Protein AF-0000000067419111 (afdb_homodimer)

Structure (mmCIF, N/CA/C/O backbone):
data_AF-0000000067419111-model_v1
#
loop_
_entity.id
_entity.type
_entity.pdbx_description
1 polymer 'Predicted protein'
#
loop_
_atom_site.group_PDB
_atom_site.id
_atom_site.type_symbol
_atom_site.label_atom_id
_atom_site.label_alt_id
_atom_site.label_comp_id
_atom_site.label_asym_id
_atom_site.label_entity_id
_atom_site.label_seq_id
_atom_site.pdbx_PDB_ins_code
_atom_site.Cartn_x
_atom_site.Cartn_y
_atom_site.Cartn_z
_atom_site.occupancy
_atom_site.B_iso_or_equiv
_atom_site.auth_seq_id
_atom_site.auth_comp_id
_atom_site.auth_asym_id
_atom_site.auth_atom_id
_atom_site.pdbx_PDB_model_num
ATOM 1 N N . MET A 1 1 ? 14.836 12.875 20.109 1 22.95 1 MET A N 1
ATOM 2 C CA . MET A 1 1 ? 14.664 11.875 19.062 1 22.95 1 MET A CA 1
ATOM 3 C C . MET A 1 1 ? 14.109 10.578 19.641 1 22.95 1 MET A C 1
ATOM 5 O O . MET A 1 1 ? 14.641 10.047 20.609 1 22.95 1 MET A O 1
ATOM 9 N N . ARG A 1 2 ? 12.875 10.406 19.875 1 25.16 2 ARG A N 1
ATOM 10 C CA . ARG A 1 2 ? 12.398 9.164 20.469 1 25.16 2 ARG A CA 1
ATOM 11 C C . ARG A 1 2 ? 12.32 8.055 19.422 1 25.16 2 ARG A C 1
ATOM 13 O O . ARG A 1 2 ? 11.781 8.266 18.328 1 25.16 2 ARG A O 1
ATOM 20 N N . ILE A 1 3 ? 13.383 7.23 19.438 1 28.55 3 ILE A N 1
ATOM 21 C CA . ILE A 1 3 ? 13.398 6.023 18.609 1 28.55 3 ILE A CA 1
ATOM 22 C C . ILE A 1 3 ? 12.328 5.051 19.109 1 28.55 3 ILE A C 1
ATOM 24 O O . ILE A 1 3 ? 12.375 4.602 20.266 1 28.55 3 ILE A O 1
ATOM 28 N N . TRP A 1 4 ? 11.141 5.305 18.891 1 29.77 4 TRP A N 1
ATOM 29 C CA . TRP A 1 4 ? 10.227 4.246 19.297 1 29.77 4 TRP A CA 1
ATOM 30 C C . TRP A 1 4 ? 10.398 3.006 18.438 1 29.77 4 TRP A C 1
ATOM 32 O O . TRP A 1 4 ? 10.453 3.102 17.203 1 29.77 4 TRP A O 1
ATOM 42 N N . TYR A 1 5 ? 11.102 2.145 18.953 1 32.38 5 TYR A N 1
ATOM 43 C CA . TYR A 1 5 ? 11.125 0.786 18.422 1 32.38 5 TYR A CA 1
ATOM 44 C C . TYR A 1 5 ? 9.75 0.144 18.516 1 32.38 5 TYR A C 1
ATOM 46 O O . TYR A 1 5 ? 9.211 -0.04 19.609 1 32.38 5 TYR A O 1
ATOM 54 N N . ILE A 1 6 ? 8.852 0.59 17.891 1 32.62 6 ILE A N 1
ATOM 55 C CA . ILE A 1 6 ? 7.629 -0.187 18.047 1 32.62 6 ILE A CA 1
ATOM 56 C C . ILE A 1 6 ? 7.77 -1.528 17.328 1 32.62 6 ILE A C 1
ATOM 58 O O . ILE A 1 6 ? 7.93 -1.573 16.109 1 32.62 6 ILE A O 1
ATOM 62 N N . GLU A 1 7 ? 8.539 -2.391 17.766 1 33.78 7 GLU A N 1
ATOM 63 C CA . GLU A 1 7 ? 8.453 -3.781 17.328 1 33.78 7 GLU A CA 1
ATOM 64 C C . GLU A 1 7 ? 7.027 -4.309 17.438 1 33.78 7 GLU A C 1
ATOM 66 O O . GLU A 1 7 ? 6.598 -4.746 18.5 1 33.78 7 GLU A O 1
ATOM 71 N N . LYS A 1 8 ? 6.055 -3.709 17.094 1 34.97 8 LYS A N 1
ATOM 72 C CA . LYS A 1 8 ? 4.719 -4.277 17.266 1 34.97 8 LYS A CA 1
ATOM 73 C C . LYS A 1 8 ? 4.57 -5.566 16.453 1 34.97 8 LYS A C 1
ATOM 75 O O . LYS A 1 8 ? 4.258 -5.527 15.266 1 34.97 8 LYS A O 1
ATOM 80 N N . SER A 1 9 ? 5.566 -6.426 16.406 1 36.53 9 SER A N 1
ATOM 81 C CA . SER A 1 9 ? 5.363 -7.754 15.836 1 36.53 9 SER A CA 1
ATOM 82 C C . SER A 1 9 ? 3.928 -8.227 16.031 1 36.53 9 SER A C 1
ATOM 84 O O . SER A 1 9 ? 3.285 -8.688 15.086 1 36.53 9 SER A O 1
ATOM 86 N N . ARG A 1 10 ? 3.68 -8.758 17.344 1 34.44 10 ARG A N 1
ATOM 87 C CA . ARG A 1 10 ? 2.543 -9.609 17.688 1 34.44 10 ARG A CA 1
ATOM 88 C C . ARG A 1 10 ? 1.246 -8.805 17.703 1 34.44 10 ARG A C 1
ATOM 90 O O . ARG A 1 10 ? 0.555 -8.75 18.719 1 34.44 10 ARG A O 1
ATOM 97 N N . VAL A 1 11 ? 1.262 -7.676 17.266 1 35.19 11 VAL A N 1
ATOM 98 C CA . VAL A 1 11 ? -0.055 -7.07 17.438 1 35.19 11 VAL A CA 1
ATOM 99 C C . VAL A 1 11 ? -1.12 -7.961 16.812 1 35.19 11 VAL A C 1
ATOM 101 O O . VAL A 1 11 ? -0.858 -8.641 15.812 1 35.19 11 VAL A O 1
ATOM 104 N N . HIS A 1 12 ? -2.115 -8.273 17.594 1 38 12 HIS A N 1
ATOM 105 C CA . HIS A 1 12 ? -3.328 -8.93 17.109 1 38 12 HIS A CA 1
ATOM 106 C C . HIS A 1 12 ? -3.668 -8.492 15.695 1 38 12 HIS A C 1
ATOM 108 O O . HIS A 1 12 ? -3.33 -7.375 15.289 1 38 12 HIS A O 1
ATOM 114 N N . LYS A 1 13 ? -3.736 -9.508 14.93 1 41.06 13 LYS A N 1
ATOM 115 C CA . LYS A 1 13 ? -4.309 -9.25 13.609 1 41.06 13 LYS A CA 1
ATOM 116 C C . LYS A 1 13 ? -5.125 -7.957 13.609 1 41.06 13 LYS A C 1
ATOM 118 O O . LYS A 1 13 ? -6.059 -7.812 14.406 1 41.06 13 LYS A O 1
ATOM 123 N N . PRO A 1 14 ? -4.465 -6.859 13.305 1 38.62 14 PRO A N 1
ATOM 124 C CA . PRO A 1 14 ? -5.422 -5.754 13.25 1 38.62 14 PRO A CA 1
ATOM 125 C C . PRO A 1 14 ? -6.777 -6.176 12.688 1 38.62 14 PRO A C 1
ATOM 127 O O . PRO A 1 14 ? -6.848 -7.055 11.828 1 38.62 14 PRO A O 1
ATOM 130 N N . LYS A 1 15 ? -7.719 -6.113 13.453 1 37.38 15 LYS A N 1
ATOM 131 C CA . LYS A 1 15 ? -9.031 -6.281 12.836 1 37.38 15 LYS A CA 1
ATOM 132 C C . LYS A 1 15 ? -9.039 -5.766 11.398 1 37.38 15 LYS A C 1
ATOM 134 O O . LYS A 1 15 ? -8.289 -4.848 11.062 1 37.38 15 LYS A O 1
ATOM 139 N N . GLU A 1 16 ? -9.32 -6.676 10.484 1 37.91 16 GLU A N 1
ATOM 140 C CA . GLU A 1 16 ? -9.516 -6.336 9.078 1 37.91 16 GLU A CA 1
ATOM 141 C C . GLU A 1 16 ? -9.867 -4.859 8.914 1 37.91 16 GLU A C 1
ATOM 143 O O . GLU A 1 16 ? -11.031 -4.48 9 1 37.91 16 GLU A O 1
ATOM 148 N N . VAL A 1 17 ? -9.273 -4.07 9.648 1 33.66 17 VAL A N 1
ATOM 149 C CA . VAL A 1 17 ? -9.633 -2.713 9.242 1 33.66 17 VAL A CA 1
ATOM 150 C C . VAL A 1 17 ? -9.172 -2.465 7.809 1 33.66 17 VAL A C 1
ATOM 152 O O . VAL A 1 17 ? -7.98 -2.582 7.504 1 33.66 17 VAL A O 1
ATOM 155 N N . LYS A 1 18 ? -9.914 -2.791 6.855 1 41.31 18 LYS A N 1
ATOM 156 C CA . LYS A 1 1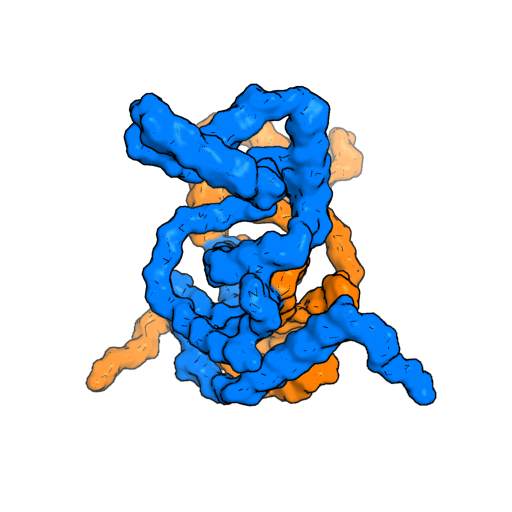8 ? -9.672 -2.295 5.504 1 41.31 18 LYS A CA 1
ATOM 157 C C . LYS A 1 18 ? -9.07 -0.894 5.531 1 41.31 18 LYS A C 1
ATOM 159 O O . LYS A 1 18 ? -9.711 0.056 5.98 1 41.31 18 LYS A O 1
ATOM 164 N N . VAL A 1 19 ? -7.902 -0.747 5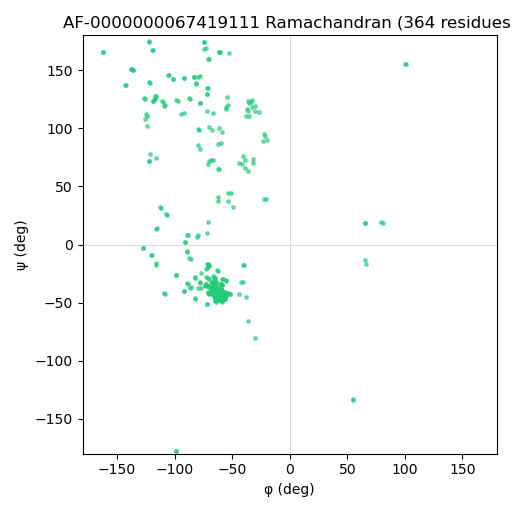.859 1 41.12 19 VAL A N 1
ATOM 165 C CA . VAL A 1 19 ? -7.371 0.582 5.574 1 41.12 19 VAL A CA 1
ATOM 166 C C . VAL A 1 19 ? -7.902 1.077 4.234 1 41.12 19 VAL A C 1
ATOM 168 O O . VAL A 1 19 ? -7.59 0.506 3.186 1 41.12 19 VAL A O 1
ATOM 171 N N . ARG A 1 20 ? -9.125 1.315 4.105 1 42.94 20 ARG A N 1
ATOM 172 C CA . ARG A 1 20 ? -9.625 1.991 2.912 1 42.94 20 ARG A CA 1
ATOM 173 C C . ARG A 1 20 ? -8.578 2.939 2.338 1 42.94 20 ARG A C 1
ATOM 175 O O . ARG A 1 20 ? -7.793 3.525 3.082 1 42.94 20 ARG A O 1
ATOM 182 N N . SER A 1 21 ? -8.148 2.604 1.191 1 55 21 SER A N 1
ATOM 183 C CA . SER A 1 21 ? -7.426 3.645 0.469 1 55 21 SER A CA 1
ATOM 184 C C . SER A 1 21 ? -7.801 5.031 0.982 1 55 21 SER A C 1
ATOM 186 O O . SER A 1 21 ? -8.977 5.328 1.184 1 55 21 SER A O 1
ATOM 188 N N . MET A 1 22 ? -6.992 5.574 1.925 1 68 22 MET A N 1
ATOM 189 C CA . MET A 1 22 ? -7.301 6.918 2.398 1 68 22 MET A CA 1
ATOM 190 C C . MET A 1 22 ? -7.734 7.816 1.244 1 68 22 MET A C 1
ATOM 192 O O . MET A 1 22 ? -6.895 8.367 0.533 1 68 22 MET A O 1
ATOM 196 N N . ASN A 1 23 ? -8.992 7.605 0.79 1 84.5 23 ASN A N 1
ATOM 197 C CA . ASN A 1 23 ? -9.578 8.516 -0.187 1 84.5 23 ASN A CA 1
ATOM 198 C C . ASN A 1 23 ? -10.406 9.602 0.49 1 84.5 23 ASN A C 1
ATOM 200 O O . ASN A 1 23 ? -11.492 9.336 1.004 1 84.5 23 ASN A O 1
ATOM 204 N N . TRP A 1 24 ? -9.82 10.82 0.34 1 93.94 24 TRP A N 1
ATOM 205 C CA . TRP A 1 24 ? -10.484 11.961 0.974 1 93.94 24 TRP A CA 1
ATOM 206 C C . TRP A 1 24 ? -11.773 12.312 0.249 1 93.94 24 TRP A C 1
ATOM 208 O O . TRP A 1 24 ? -11.828 12.297 -0.983 1 93.94 24 TRP A O 1
ATOM 218 N N . ASN A 1 25 ? -12.812 12.539 0.966 1 94.69 25 ASN A N 1
ATOM 219 C CA . ASN A 1 25 ? -14.047 13.156 0.489 1 94.69 25 ASN A CA 1
ATOM 220 C C . ASN A 1 25 ? -14.391 14.406 1.289 1 94.69 25 ASN A C 1
ATOM 222 O O . ASN A 1 25 ? -13.68 14.766 2.229 1 94.69 25 ASN A O 1
ATOM 226 N N . PHE A 1 26 ? -15.438 15.117 0.887 1 95.62 26 PHE A N 1
ATOM 227 C CA . PHE A 1 26 ? -15.727 16.422 1.473 1 95.62 26 PHE A CA 1
ATOM 228 C C . PHE A 1 26 ? -16.047 16.297 2.953 1 95.62 26 PHE A C 1
ATOM 230 O O . PHE A 1 26 ? -15.75 17.188 3.746 1 95.62 26 PHE A O 1
ATOM 237 N N . ARG A 1 27 ? -16.656 15.211 3.363 1 95.12 27 ARG A N 1
ATOM 238 C CA . ARG A 1 27 ? -17.016 14.992 4.762 1 95.12 27 ARG A CA 1
ATOM 239 C C . ARG A 1 27 ? -15.766 14.867 5.629 1 95.12 27 ARG A C 1
ATOM 241 O O . ARG A 1 27 ? -15.688 15.469 6.703 1 95.12 27 ARG A O 1
ATOM 248 N N . MET A 1 28 ? -14.852 14.141 5.152 1 94.88 28 MET A N 1
ATOM 249 C CA . MET A 1 28 ? -13.594 13.953 5.879 1 94.88 28 MET A CA 1
ATOM 250 C C . MET A 1 28 ? -12.828 15.266 5.992 1 94.88 28 MET A C 1
ATOM 252 O O . MET A 1 28 ? -12.242 15.555 7.035 1 94.88 28 MET A O 1
ATOM 256 N N . VAL A 1 29 ? -12.812 15.906 4.914 1 96.88 29 VAL A N 1
ATOM 257 C CA . VAL A 1 29 ? -12.133 17.203 4.918 1 96.88 29 VAL A CA 1
ATOM 258 C C . VAL A 1 29 ? -12.805 18.125 5.934 1 96.88 29 VAL A C 1
ATOM 260 O O . VAL A 1 29 ? -12.125 18.812 6.699 1 96.88 29 VAL A O 1
ATOM 263 N N . ALA A 1 30 ? -14.102 18.156 5.977 1 96.75 30 ALA A N 1
ATOM 264 C CA . ALA A 1 30 ? -14.836 18.969 6.949 1 96.75 30 ALA A CA 1
ATOM 265 C C . ALA A 1 30 ? -14.477 18.578 8.375 1 96.75 30 ALA A C 1
ATOM 267 O O . ALA A 1 30 ? -14.328 19.438 9.25 1 96.75 30 ALA A O 1
ATOM 268 N N . ALA A 1 31 ? -14.344 17.297 8.562 1 95.38 31 ALA A N 1
ATOM 269 C CA . ALA A 1 31 ? -14 16.797 9.891 1 95.38 31 ALA A CA 1
ATOM 270 C C . ALA A 1 31 ? -12.664 17.359 10.359 1 95.38 31 ALA A C 1
ATOM 272 O O . ALA A 1 31 ? -12.469 17.594 11.562 1 95.38 31 ALA A O 1
ATOM 273 N N . VAL A 1 32 ? -11.766 17.547 9.422 1 95.62 32 VAL A N 1
ATOM 274 C CA . VAL A 1 32 ? -10.43 18.031 9.758 1 95.62 32 VAL A CA 1
ATOM 275 C C . VAL A 1 32 ? -10.453 19.547 9.898 1 95.62 32 VAL A C 1
ATOM 277 O O . VAL A 1 32 ? -9.992 20.094 10.898 1 95.62 32 VAL A O 1
ATOM 280 N N . LEU A 1 33 ? -11.055 20.234 8.984 1 96.31 33 LEU A N 1
ATOM 281 C CA . LEU A 1 33 ? -10.945 21.688 8.898 1 96.31 33 LEU A CA 1
ATOM 282 C C . LEU A 1 33 ? -11.922 22.359 9.859 1 96.31 33 LEU A C 1
ATOM 284 O O . LEU A 1 33 ? -11.68 23.484 10.312 1 96.31 33 LEU A O 1
ATOM 288 N N . LYS A 1 34 ? -13.008 21.719 10.148 1 95.88 34 LYS A N 1
ATOM 289 C CA . LYS A 1 34 ? -14.031 22.297 11 1 95.88 34 LYS A CA 1
ATOM 290 C C . LYS A 1 34 ? -14.141 21.562 12.328 1 95.88 34 LYS A C 1
ATOM 292 O O . LYS A 1 34 ? -15.234 21.422 12.883 1 95.88 34 LYS A O 1
ATOM 297 N N . LYS A 1 35 ? -13.094 21.125 12.695 1 94.06 35 LYS A N 1
ATOM 298 C CA . LYS A 1 35 ? -13.047 20.328 13.922 1 94.06 35 LYS A CA 1
ATOM 299 C C . LYS A 1 35 ? -13.641 21.078 15.102 1 94.06 35 LYS A C 1
ATOM 301 O O . LYS A 1 35 ? -14.398 20.516 15.891 1 94.06 35 LYS A O 1
ATOM 306 N N . LYS A 1 36 ? -13.312 22.312 15.258 1 93.62 36 LYS A N 1
ATOM 307 C CA . LYS A 1 36 ? -13.828 23.125 16.359 1 93.62 36 LYS A CA 1
ATOM 308 C C . LYS A 1 36 ? -15.344 23.266 16.281 1 93.62 36 LYS A C 1
ATOM 310 O O . LYS A 1 36 ? -16.031 23.109 17.297 1 93.62 36 LYS A O 1
ATOM 315 N N . GLU A 1 37 ? -15.797 23.578 15.156 1 93.94 37 GLU A N 1
ATOM 316 C CA . GLU A 1 37 ? -17.234 23.703 14.961 1 93.94 37 GLU A CA 1
ATOM 317 C C . GLU A 1 37 ? -17.969 22.391 15.273 1 93.94 37 GLU A C 1
ATOM 319 O O . GLU A 1 37 ? -19.047 22.406 15.852 1 93.94 37 GLU A O 1
ATOM 324 N N . VAL A 1 38 ? -17.375 21.297 14.891 1 93.5 38 VAL A N 1
ATOM 325 C CA . VAL A 1 38 ? -17.969 19.984 15.117 1 93.5 38 VAL A CA 1
ATOM 326 C C . VAL A 1 38 ? -18.047 19.703 16.609 1 93.5 38 VAL A C 1
ATOM 328 O O . VAL A 1 38 ? -19.062 19.203 17.109 1 93.5 38 VAL A O 1
ATOM 331 N N . LYS A 1 39 ? -17.047 20.062 17.25 1 91.75 39 LYS A N 1
ATOM 332 C CA . LYS A 1 39 ? -17.031 19.859 18.703 1 91.75 39 LYS A CA 1
ATOM 333 C C . LYS A 1 39 ? -18.078 20.719 19.391 1 91.75 39 LYS A C 1
ATOM 335 O O . LYS A 1 39 ? -18.734 20.266 20.328 1 91.75 39 LYS A O 1
ATOM 340 N N . GLU A 1 40 ? -18.125 21.875 18.969 1 91.25 40 GLU A N 1
ATOM 341 C CA . GLU A 1 40 ? -19.156 22.75 19.516 1 91.25 40 GLU A CA 1
ATOM 342 C C . GLU A 1 40 ? -20.562 22.188 19.266 1 91.25 40 GLU A C 1
ATOM 344 O O . GLU A 1 40 ? -21.406 22.203 20.172 1 91.25 40 GLU A O 1
ATOM 349 N N . ALA A 1 41 ? -20.766 21.688 18.125 1 90 41 ALA A N 1
ATOM 350 C CA . ALA A 1 41 ? -22.047 21.078 17.797 1 90 41 ALA A CA 1
ATOM 351 C C . ALA A 1 41 ? -22.312 19.844 18.656 1 90 41 ALA A C 1
ATOM 353 O O . ALA A 1 41 ? -23.453 19.609 19.062 1 90 41 ALA A O 1
ATOM 354 N N . GLN A 1 42 ? -21.281 19.094 18.859 1 87.62 42 GLN A N 1
ATOM 355 C CA . GLN A 1 42 ? -21.406 17.953 19.75 1 87.62 42 GLN A CA 1
ATOM 356 C C . GLN A 1 42 ? -21.953 18.375 21.109 1 87.62 42 GLN A C 1
ATOM 358 O O . GLN A 1 42 ? -22.797 17.703 21.688 1 87.62 42 GLN A O 1
ATOM 363 N N . GLY A 1 43 ? -21.469 19.438 21.547 1 85.38 43 GLY A N 1
ATOM 364 C CA . GLY A 1 43 ? -21.906 19.984 22.812 1 85.38 43 GLY A CA 1
ATOM 365 C C . GLY A 1 43 ? -23.359 20.406 22.812 1 85.38 43 GLY A C 1
ATOM 366 O O . GLY A 1 43 ? -24.109 20.125 23.75 1 85.38 43 GLY A O 1
ATOM 367 N N . ILE A 1 44 ? -23.719 21.047 21.844 1 84.44 44 ILE A N 1
ATOM 368 C CA . ILE A 1 44 ? -25.094 21.531 21.703 1 84.44 44 ILE A CA 1
ATOM 369 C C . ILE A 1 44 ? -26.062 20.344 21.688 1 84.44 44 ILE A C 1
ATOM 371 O O . ILE A 1 44 ? -27.078 20.344 22.375 1 84.44 44 ILE A O 1
ATOM 375 N N . LEU A 1 45 ? -25.688 19.328 21 1 84.31 45 LEU A N 1
ATOM 376 C CA . LEU A 1 45 ? -26.562 18.172 20.812 1 84.31 45 LEU A CA 1
ATOM 377 C C . LEU A 1 45 ? -26.656 17.344 22.094 1 84.31 45 LEU A C 1
ATOM 379 O O . LEU A 1 45 ? -27.672 16.719 22.375 1 84.31 45 LEU A O 1
ATOM 383 N N . SER A 1 46 ? -25.578 17.312 22.766 1 80.5 46 SER A N 1
ATOM 384 C CA . SER A 1 46 ? -25.578 16.578 24.016 1 80.5 46 SER A CA 1
ATOM 385 C C . SER A 1 46 ? -26.453 17.266 25.062 1 80.5 46 SER A C 1
ATOM 387 O O . SER A 1 46 ? -27.109 16.594 25.875 1 80.5 46 SER A O 1
ATOM 389 N N . THR A 1 47 ? -26.438 18.469 25.078 1 77.06 47 THR A N 1
ATOM 390 C CA . THR A 1 47 ? -27.203 19.234 26.047 1 77.06 47 THR A CA 1
ATOM 391 C C . THR A 1 47 ? -28.703 19.188 25.719 1 77.06 47 THR A C 1
ATOM 393 O O . THR A 1 47 ? -29.547 19.172 26.625 1 77.06 47 THR A O 1
ATOM 396 N N . ASP A 1 48 ? -29 19.141 24.469 1 64.62 48 ASP A N 1
ATOM 397 C CA . ASP A 1 48 ? -30.391 19.188 24.047 1 64.62 48 ASP A CA 1
ATOM 398 C C . ASP A 1 48 ? -31.062 17.828 24.188 1 64.62 48 ASP A C 1
ATOM 400 O O . ASP A 1 48 ? -32.281 17.703 24.062 1 64.62 48 ASP A O 1
ATOM 404 N N . GLY A 1 49 ? -30.453 16.844 24.781 1 62.88 49 GLY A N 1
ATOM 405 C CA . GLY A 1 49 ? -31.031 15.523 24.938 1 62.88 49 GLY A CA 1
ATOM 406 C C . GLY A 1 49 ? -31.234 14.789 23.625 1 62.88 49 GLY A C 1
ATOM 407 O O . GLY A 1 49 ? -31.859 13.727 23.594 1 62.88 49 GLY A O 1
ATOM 408 N N . ARG A 1 50 ? -31.203 15.43 22.641 1 55.09 50 ARG A N 1
ATOM 409 C CA . ARG A 1 50 ? -31.594 14.812 21.391 1 55.09 50 ARG A CA 1
ATOM 410 C C . ARG A 1 50 ? -30.766 13.562 21.094 1 55.09 50 ARG A C 1
ATOM 412 O O . ARG A 1 50 ? -31.266 12.594 20.531 1 55.09 50 ARG A O 1
ATOM 419 N N . ILE A 1 51 ? -29.531 13.594 21.344 1 57.38 51 ILE A N 1
ATOM 420 C CA . ILE A 1 51 ? -28.719 12.406 21.078 1 57.38 51 ILE A CA 1
ATOM 421 C C . ILE A 1 51 ? -28 11.977 22.359 1 57.38 51 ILE A C 1
ATOM 423 O O . ILE A 1 51 ? -27.344 12.789 23 1 57.38 51 ILE A O 1
ATOM 427 N N . LYS A 1 52 ? -28.516 11.102 22.844 1 54.84 52 LYS A N 1
ATOM 428 C CA . LYS A 1 52 ? -27.922 10.547 24.062 1 54.84 52 LYS A CA 1
ATOM 429 C C . LYS A 1 52 ? -26.406 10.547 23.984 1 54.84 52 LYS A C 1
ATOM 431 O O . LYS A 1 52 ? -25.719 10.727 25 1 54.84 52 LYS A O 1
ATOM 436 N N . PHE A 1 53 ? -25.875 10.125 22.875 1 56.38 53 PHE A N 1
ATOM 437 C CA . PHE A 1 53 ? -24.438 9.93 22.703 1 56.38 53 PHE A CA 1
ATOM 438 C C . PHE A 1 53 ? -23.891 10.875 21.641 1 56.38 53 PHE A C 1
ATOM 440 O O . PHE A 1 53 ? -24.234 10.766 20.469 1 56.38 53 PHE A O 1
ATOM 447 N N . GLY A 1 54 ? -23.75 12.18 21.969 1 61 54 GLY A N 1
ATOM 448 C CA . GLY A 1 54 ? -23.125 13.211 21.172 1 61 54 GLY A CA 1
ATOM 449 C C . GLY A 1 54 ? -21.844 12.75 20.484 1 61 54 GLY A C 1
ATOM 450 O O . GLY A 1 54 ? -20.75 13.133 20.891 1 61 54 GLY A O 1
ATOM 451 N N . THR A 1 55 ? -21.984 11.914 19.547 1 80.88 55 THR A N 1
ATOM 452 C CA . THR A 1 55 ? -20.828 11.344 18.875 1 80.88 55 THR A CA 1
ATOM 453 C C . THR A 1 55 ? -20.25 12.344 17.875 1 80.88 55 THR A C 1
ATOM 455 O O . THR A 1 55 ? -20.906 13.312 17.5 1 80.88 55 THR A O 1
ATOM 458 N N . PHE A 1 56 ? -19.016 12.352 17.719 1 86.38 56 PHE A N 1
ATOM 459 C CA . PHE A 1 56 ? -18.344 13.172 16.719 1 86.38 56 PHE A CA 1
ATOM 460 C C . PHE A 1 56 ? -19.094 13.141 15.391 1 86.38 56 PHE A C 1
ATOM 462 O O . PHE A 1 56 ? -19.219 14.172 14.727 1 86.38 56 PHE A O 1
ATOM 469 N N . GLN A 1 57 ? -19.688 12.07 15.125 1 88.81 57 GLN A N 1
ATOM 470 C CA . GLN A 1 57 ? -20.406 11.914 13.859 1 88.81 57 GLN A CA 1
ATOM 471 C C . GLN A 1 57 ? -21.672 12.758 13.844 1 88.81 57 GLN A C 1
ATOM 473 O O . GLN A 1 57 ? -22 13.367 12.82 1 88.81 57 GLN A O 1
ATOM 478 N N . ALA A 1 58 ? -22.281 12.719 14.93 1 87.69 58 ALA A N 1
ATOM 479 C CA . ALA A 1 58 ? -23.5 13.539 15.016 1 87.69 58 ALA A CA 1
ATOM 480 C C . ALA A 1 58 ? -23.172 15.023 14.883 1 87.69 58 ALA A C 1
ATOM 482 O O . ALA A 1 58 ? -23.891 15.758 14.203 1 87.69 58 ALA A O 1
ATOM 483 N N . GLY A 1 59 ? -22.156 15.406 15.586 1 91.44 59 GLY A N 1
ATOM 484 C CA . GLY A 1 59 ? -21.719 16.781 15.445 1 91.44 59 GLY A CA 1
ATOM 485 C C . GLY A 1 59 ? -21.328 17.156 14.023 1 91.44 59 GLY A C 1
ATOM 486 O O . GLY A 1 59 ? -21.703 18.219 13.539 1 91.44 59 GLY A O 1
ATOM 487 N N . LEU A 1 60 ? -20.688 16.25 13.383 1 93.69 60 LEU A N 1
ATOM 488 C CA . LEU A 1 60 ? -20.281 16.484 12 1 93.69 60 LEU A CA 1
ATOM 489 C C . LEU A 1 60 ? -21.5 16.625 11.094 1 93.69 60 LEU A C 1
ATOM 491 O O . LEU A 1 60 ? -21.547 17.516 10.258 1 93.69 60 LEU A O 1
ATOM 495 N N . ASN A 1 61 ? -22.406 15.758 11.219 1 92.06 61 ASN A N 1
ATOM 496 C CA . ASN A 1 61 ? -23.625 15.836 10.422 1 92.06 61 ASN A CA 1
ATOM 497 C C . ASN A 1 61 ? -24.359 17.156 10.633 1 92.06 61 ASN A C 1
ATOM 499 O O . ASN A 1 61 ? -24.875 17.75 9.68 1 92.06 61 ASN A O 1
ATOM 503 N N . TYR A 1 62 ? -24.375 17.531 11.852 1 91.06 62 TYR A N 1
ATOM 504 C CA . TYR A 1 62 ? -25 18.797 12.195 1 91.06 62 TYR A CA 1
ATOM 505 C C . TYR A 1 62 ? -24.359 19.953 11.445 1 91.06 62 TYR A C 1
ATOM 507 O O . TYR A 1 62 ? -25.047 20.812 10.898 1 91.06 62 TYR A O 1
ATOM 515 N N . VAL A 1 63 ? -23.109 19.969 11.406 1 94.19 63 VAL A N 1
ATOM 516 C CA . VAL A 1 63 ? -22.359 21.031 10.75 1 94.19 63 VAL A CA 1
ATOM 517 C C . VAL A 1 63 ? -22.562 20.953 9.234 1 94.19 63 VAL A C 1
ATOM 519 O O . VAL A 1 63 ? -22.781 21.969 8.578 1 94.19 63 VAL A O 1
ATOM 522 N N . LEU A 1 64 ? -22.547 19.781 8.68 1 95.31 64 LEU A N 1
ATOM 523 C CA . LEU A 1 64 ? -22.672 19.594 7.238 1 95.31 64 LEU A CA 1
ATOM 524 C C . LEU A 1 64 ? -24.062 20 6.75 1 95.31 64 LEU A C 1
ATOM 526 O O . LEU A 1 64 ? -24.203 20.531 5.648 1 95.31 64 LEU A O 1
ATOM 530 N N . GLU A 1 65 ? -24.984 19.734 7.488 1 93.44 65 GLU A N 1
ATOM 531 C CA . GLU A 1 65 ? -26.359 20.062 7.129 1 93.44 65 GLU A CA 1
ATOM 532 C C . GLU A 1 65 ? -26.578 21.562 7.031 1 93.44 65 GLU A C 1
ATOM 534 O O . GLU A 1 65 ? -27.406 22.031 6.254 1 93.44 65 GLU A O 1
ATOM 539 N N . LYS A 1 66 ? -25.844 22.281 7.758 1 93.25 66 LYS A N 1
ATOM 540 C CA . LYS A 1 66 ? -26.016 23.734 7.797 1 93.25 66 LYS A CA 1
ATOM 541 C C . LYS A 1 66 ? -25.156 24.406 6.73 1 93.25 66 LYS A C 1
ATOM 543 O O . LYS A 1 66 ? -25.281 25.609 6.496 1 93.25 66 LYS A O 1
ATOM 548 N N . MET A 1 67 ? -24.375 23.672 6.066 1 94.25 67 MET A N 1
ATOM 549 C CA . MET A 1 67 ? -23.453 24.219 5.074 1 94.25 67 MET A CA 1
ATOM 550 C C . MET A 1 67 ? -24.172 24.469 3.754 1 94.25 67 MET A C 1
ATOM 552 O O . MET A 1 67 ? -25 23.656 3.326 1 94.25 67 MET A O 1
ATOM 556 N N . GLY A 1 68 ? -23.828 25.641 3.17 1 94.19 68 GLY A N 1
ATOM 557 C CA . GLY A 1 68 ? -24.328 25.906 1.834 1 94.19 68 GLY A CA 1
ATOM 558 C C . GLY A 1 68 ? -23.656 25.078 0.758 1 94.19 68 GLY A C 1
ATOM 559 O O . GLY A 1 68 ? -22.625 24.453 1.009 1 94.19 68 GLY A O 1
ATOM 560 N N . GLU A 1 69 ? -24.203 25.094 -0.462 1 94.31 69 GLU A N 1
ATOM 561 C CA . GLU A 1 69 ? -23.672 24.281 -1.567 1 94.31 69 GLU A CA 1
ATOM 562 C C . GLU A 1 69 ? -22.297 24.781 -1.995 1 94.31 69 GLU A C 1
ATOM 564 O O . GLU A 1 69 ? -21.438 23.969 -2.357 1 94.31 69 GLU A O 1
ATOM 569 N N . ASP A 1 70 ? -22.109 26 -1.901 1 95.75 70 ASP A N 1
ATOM 570 C CA . ASP A 1 70 ? -20.812 26.562 -2.287 1 95.75 70 ASP A CA 1
ATOM 571 C C . ASP A 1 70 ? -19.703 26.094 -1.353 1 95.75 70 ASP A C 1
ATOM 573 O O . ASP A 1 70 ? -18.609 25.781 -1.8 1 95.75 70 ASP A O 1
ATOM 577 N N . GLU A 1 71 ? -20.016 26.047 -0.091 1 95.81 71 GLU A N 1
ATOM 578 C CA . GLU A 1 71 ? -19.031 25.578 0.895 1 95.81 71 GLU A CA 1
ATOM 579 C C . GLU A 1 71 ? -18.719 24.109 0.703 1 95.81 71 GLU A C 1
ATOM 581 O O . GLU A 1 71 ? -17.562 23.688 0.826 1 95.81 71 GLU A O 1
ATOM 586 N N . LYS A 1 72 ? -19.703 23.391 0.42 1 96.25 72 LYS A N 1
ATOM 587 C CA . LYS A 1 72 ? -19.5 21.953 0.168 1 96.25 72 LYS A CA 1
ATOM 588 C C . LYS A 1 72 ? -18.625 21.734 -1.063 1 96.25 72 LYS A C 1
ATOM 590 O O . LYS A 1 72 ? -17.781 20.844 -1.075 1 96.25 72 LYS A O 1
ATOM 595 N N . GLU A 1 73 ? -18.875 22.5 -2.094 1 97 73 GLU A N 1
ATOM 596 C CA . GLU A 1 73 ? -18.078 22.375 -3.311 1 97 73 GLU A CA 1
ATOM 597 C C . GLU A 1 73 ? -16.609 22.719 -3.041 1 97 73 GLU A C 1
ATOM 599 O O . GLU A 1 73 ? -15.711 22.094 -3.607 1 97 73 GLU A O 1
ATOM 604 N N . GLU A 1 74 ? -16.453 23.703 -2.213 1 97.5 74 GLU A N 1
ATOM 605 C CA . GLU A 1 74 ? -15.086 24.031 -1.829 1 97.5 74 GLU A CA 1
ATOM 606 C C . GLU A 1 74 ? -14.406 22.859 -1.116 1 97.5 74 GLU A C 1
ATOM 608 O O . GLU A 1 74 ? -13.234 22.578 -1.362 1 97.5 74 GLU A O 1
ATOM 613 N N . LEU A 1 75 ? -15.156 22.266 -0.245 1 97.62 75 LEU A N 1
ATOM 614 C CA . LEU A 1 75 ? -14.617 21.125 0.483 1 97.62 75 LEU A CA 1
ATOM 615 C C . LEU A 1 75 ? -14.305 19.969 -0.468 1 97.62 75 LEU A C 1
ATOM 617 O O . LEU A 1 75 ? -13.32 19.25 -0.271 1 97.62 75 LEU A O 1
ATOM 621 N N . LYS A 1 76 ? -15.078 19.766 -1.47 1 97.06 76 LYS A N 1
ATOM 622 C CA . LYS A 1 76 ? -14.812 18.75 -2.482 1 97.06 76 LYS A CA 1
ATOM 623 C C . LYS A 1 76 ? -13.516 19.031 -3.225 1 97.06 76 LYS A C 1
ATOM 625 O O . LYS A 1 76 ? -12.734 18.125 -3.502 1 97.06 76 LYS A O 1
ATOM 630 N N . ASP A 1 77 ? -13.328 20.234 -3.521 1 97.56 77 ASP A N 1
ATOM 631 C CA . ASP A 1 77 ? -12.102 20.625 -4.207 1 97.56 77 ASP A CA 1
ATOM 632 C C . ASP A 1 77 ? -10.875 20.359 -3.34 1 97.56 77 ASP A C 1
ATOM 634 O O . ASP A 1 77 ? -9.852 19.891 -3.836 1 97.56 77 ASP A O 1
ATOM 638 N N . ILE A 1 78 ? -11.039 20.656 -2.088 1 97.62 78 ILE A N 1
ATOM 639 C CA . ILE A 1 78 ? -9.945 20.406 -1.158 1 97.62 78 ILE A CA 1
ATOM 640 C C . ILE A 1 78 ? -9.68 18.906 -1.068 1 97.62 78 ILE A C 1
ATOM 642 O O . ILE A 1 78 ? -8.523 18.469 -1.026 1 97.62 78 ILE A O 1
ATOM 646 N N . ALA A 1 79 ? -10.727 18.156 -1.079 1 96.56 79 ALA A N 1
ATOM 647 C CA . ALA A 1 79 ? -10.578 16.719 -1.031 1 96.56 79 ALA A CA 1
ATOM 648 C C . ALA A 1 79 ? -9.789 16.203 -2.236 1 96.56 79 ALA A C 1
ATOM 650 O O . ALA A 1 79 ? -8.906 15.359 -2.096 1 96.56 79 ALA A O 1
ATOM 651 N N . ILE A 1 80 ? -10.094 16.703 -3.373 1 95.06 80 ILE A N 1
ATOM 652 C CA . ILE A 1 80 ? -9.398 16.328 -4.598 1 95.06 80 ILE A CA 1
ATOM 653 C C . ILE A 1 80 ? -7.914 16.672 -4.469 1 95.06 80 ILE A C 1
ATOM 655 O O . ILE A 1 80 ? -7.047 15.859 -4.793 1 95.06 80 ILE A O 1
ATOM 659 N N . LYS A 1 81 ? -7.711 17.828 -3.988 1 95.88 81 LYS A N 1
ATOM 660 C CA . LYS A 1 81 ? -6.336 18.281 -3.805 1 95.88 81 LYS A CA 1
ATOM 661 C C . LYS A 1 81 ? -5.594 17.391 -2.807 1 95.88 81 LYS A C 1
ATOM 663 O O . LYS A 1 81 ? -4.449 17 -3.045 1 95.88 81 LYS A O 1
ATOM 668 N N . TRP A 1 82 ? -6.242 17.078 -1.693 1 95.88 82 TRP A N 1
ATOM 669 C CA . TRP A 1 82 ? -5.609 16.25 -0.668 1 95.88 82 TRP A CA 1
ATOM 670 C C . TRP A 1 82 ? -5.352 14.844 -1.185 1 95.88 82 TRP A C 1
ATOM 672 O O . TRP A 1 82 ? -4.391 14.188 -0.772 1 95.88 82 TRP A O 1
ATOM 682 N N . ASN A 1 83 ? -6.199 14.375 -2.086 1 92.44 83 ASN A N 1
ATOM 683 C CA . ASN A 1 83 ? -5.988 13.062 -2.68 1 92.44 83 ASN A CA 1
ATOM 684 C C . ASN A 1 83 ? -4.789 13.055 -3.623 1 92.44 83 ASN A C 1
ATOM 686 O O . ASN A 1 83 ? -4.09 12.047 -3.742 1 92.44 83 ASN A O 1
ATOM 690 N N . SER A 1 84 ? -4.531 14.133 -4.203 1 89.31 84 SER A N 1
ATOM 691 C CA . SER A 1 84 ? -3.465 14.219 -5.195 1 89.31 84 SER A CA 1
ATOM 692 C C . SER A 1 84 ? -2.141 14.625 -4.555 1 89.31 84 SER A C 1
ATOM 694 O O . SER A 1 84 ? -1.096 14.047 -4.859 1 89.31 84 SER A O 1
ATOM 696 N N . GLU A 1 85 ? -2.205 15.578 -3.588 1 91.81 85 GLU A N 1
ATOM 697 C CA . GLU A 1 85 ? -0.979 16.188 -3.084 1 91.81 85 GLU A CA 1
ATOM 698 C C . GLU A 1 85 ? -0.771 15.875 -1.605 1 91.81 85 GLU A C 1
ATOM 700 O O . GLU A 1 85 ? 0.333 16.031 -1.081 1 91.81 85 GLU A O 1
ATOM 705 N N . GLY A 1 86 ? -1.775 15.453 -1.015 1 94.56 86 GLY A N 1
ATOM 706 C CA . GLY A 1 86 ? -1.71 15.195 0.414 1 94.56 86 GLY A CA 1
ATOM 707 C C . GLY A 1 86 ? -2.303 16.312 1.252 1 94.56 86 GLY A C 1
ATOM 708 O O . GLY A 1 86 ? -2.367 17.469 0.81 1 94.56 86 GLY A O 1
ATOM 709 N N . PRO A 1 87 ? -2.754 16 2.459 1 96.69 87 PRO A N 1
ATOM 710 C CA . PRO A 1 87 ? -3.25 17.016 3.398 1 96.69 87 PRO A CA 1
ATOM 711 C C . PRO A 1 87 ? -2.127 17.828 4.027 1 96.69 87 PRO A C 1
ATOM 713 O O . PRO A 1 87 ? -0.951 17.594 3.748 1 96.69 87 PRO A O 1
ATOM 716 N N . PRO A 1 88 ? -2.525 18.828 4.789 1 95.31 88 PRO A N 1
ATOM 717 C CA . PRO A 1 88 ? -1.507 19.641 5.453 1 95.31 88 PRO A CA 1
ATOM 718 C C . PRO A 1 88 ? -0.636 18.828 6.414 1 95.31 88 PRO A C 1
ATOM 720 O O . PRO A 1 88 ? -1.03 17.75 6.848 1 95.31 88 PRO A O 1
ATOM 723 N N . ALA A 1 89 ? 0.446 19.422 6.801 1 93.25 89 ALA A N 1
ATOM 724 C CA . ALA A 1 89 ? 1.481 18.734 7.574 1 93.25 89 ALA A CA 1
ATOM 725 C C . ALA A 1 89 ? 0.925 18.219 8.891 1 93.25 89 ALA A C 1
ATOM 727 O O . ALA A 1 89 ? 1.217 17.078 9.289 1 93.25 89 ALA A O 1
ATOM 728 N N . GLU A 1 90 ? 0.156 19.031 9.516 1 93.88 90 GLU A N 1
ATOM 729 C CA . GLU A 1 90 ? -0.406 18.625 10.805 1 93.88 90 GLU A CA 1
ATOM 730 C C . GLU A 1 90 ? -1.27 17.375 10.664 1 93.88 90 GLU A C 1
ATOM 732 O O . GLU A 1 90 ? -1.206 16.469 11.5 1 93.88 90 GLU A O 1
ATOM 737 N N . GLU A 1 91 ? -2.031 17.359 9.625 1 95.19 91 GLU A N 1
ATOM 738 C CA . GLU A 1 91 ? -2.891 16.203 9.391 1 95.19 91 GLU A CA 1
ATOM 739 C C . GLU A 1 91 ? -2.074 14.984 8.977 1 95.19 91 GLU A C 1
ATOM 741 O O . GLU A 1 91 ? -2.404 13.852 9.344 1 95.19 91 GLU A O 1
ATOM 746 N N . LYS A 1 92 ? -1.012 15.164 8.219 1 94.94 92 LYS A N 1
ATOM 747 C CA . LYS A 1 92 ? -0.114 14.062 7.891 1 94.94 92 LYS A CA 1
ATOM 748 C C . LYS A 1 92 ? 0.451 13.414 9.156 1 94.94 92 LYS A C 1
ATOM 750 O O . LYS A 1 92 ? 0.491 12.188 9.266 1 94.94 92 LYS A O 1
ATOM 755 N N . GLN A 1 93 ? 0.819 14.273 10.031 1 94.69 93 GLN A N 1
ATOM 756 C CA . GLN A 1 93 ? 1.379 13.781 11.289 1 94.69 93 GLN A CA 1
ATOM 757 C C . GLN A 1 93 ? 0.35 12.977 12.078 1 94.69 93 GLN A C 1
ATOM 759 O O . GLN A 1 93 ? 0.658 11.898 12.586 1 94.69 93 GLN A O 1
ATOM 764 N N . ARG A 1 94 ? -0.812 13.523 12.125 1 93.94 94 ARG A N 1
ATOM 765 C CA . ARG A 1 94 ? -1.885 12.828 12.836 1 93.94 94 ARG A CA 1
ATOM 766 C C . ARG A 1 94 ? -2.172 11.477 12.203 1 93.94 94 ARG A C 1
ATOM 768 O O . ARG A 1 94 ? -2.312 10.469 12.906 1 93.94 94 ARG A O 1
ATOM 775 N N . LEU A 1 95 ? -2.27 11.492 10.914 1 93.62 95 LEU A N 1
ATOM 776 C CA . LEU A 1 95 ? -2.535 10.258 10.188 1 93.62 95 LEU A CA 1
ATOM 777 C C . LEU A 1 95 ? -1.413 9.25 10.414 1 93.62 95 LEU A C 1
ATOM 779 O O . LEU A 1 95 ? -1.671 8.055 10.586 1 93.62 95 LEU A O 1
ATOM 783 N N . SER A 1 96 ? -0.211 9.688 10.336 1 93.5 96 SER A N 1
ATOM 784 C CA . SER A 1 96 ? 0.927 8.797 10.539 1 93.5 96 SER A CA 1
ATOM 785 C C . SER A 1 96 ? 0.889 8.156 11.922 1 93.5 96 SER A C 1
ATOM 787 O O . SER A 1 96 ? 1.077 6.945 12.055 1 93.5 96 SER A O 1
ATOM 789 N N . GLU A 1 97 ? 0.665 8.93 12.867 1 91.5 97 GLU A N 1
ATOM 790 C CA . GLU A 1 97 ? 0.616 8.43 14.242 1 91.5 97 GLU A CA 1
ATOM 791 C C . GLU A 1 97 ? -0.476 7.383 14.414 1 91.5 97 GLU A C 1
ATOM 793 O O . GLU A 1 97 ? -0.275 6.375 15.094 1 91.5 97 GLU A O 1
ATOM 798 N N . LYS A 1 98 ? -1.479 7.609 13.789 1 89.12 98 LYS A N 1
ATOM 799 C CA . LYS A 1 98 ? -2.65 6.773 14.023 1 89.12 98 LYS A CA 1
ATOM 800 C C . LYS A 1 98 ? -2.648 5.555 13.102 1 89.12 98 LYS A C 1
ATOM 802 O O . LYS A 1 98 ? -3.092 4.473 13.492 1 89.12 98 LYS A O 1
ATOM 807 N N . TRP A 1 99 ? -2.102 5.762 11.867 1 91 99 TRP A N 1
ATOM 808 C CA . TRP A 1 99 ? -2.465 4.766 10.867 1 91 99 TRP A CA 1
ATOM 809 C C . TRP A 1 99 ? -1.224 4.184 10.195 1 91 99 TRP A C 1
ATOM 811 O O . TRP A 1 99 ? -1.323 3.277 9.367 1 91 99 TRP A O 1
ATOM 821 N N . ALA A 1 100 ? -0.033 4.609 10.477 1 91.75 100 ALA A N 1
ATOM 822 C CA . ALA A 1 100 ? 1.17 4.148 9.781 1 91.75 100 ALA A CA 1
ATOM 823 C C . ALA A 1 100 ? 1.307 2.633 9.875 1 91.75 100 ALA A C 1
ATOM 825 O O . ALA A 1 100 ? 1.567 1.967 8.867 1 91.75 100 ALA A O 1
ATOM 826 N N . MET A 1 101 ? 1.059 2.109 11.039 1 90.44 101 MET A N 1
ATOM 827 C CA . MET A 1 101 ? 1.211 0.669 11.234 1 90.44 101 MET A CA 1
ATOM 828 C C . MET A 1 101 ? 0.211 -0.101 10.375 1 90.44 101 MET A C 1
ATOM 830 O O . MET A 1 101 ? 0.584 -1.039 9.672 1 90.44 101 MET A O 1
ATOM 834 N N . LYS A 1 102 ? -0.971 0.297 10.461 1 89.62 102 LYS A N 1
ATOM 835 C CA . LYS A 1 102 ? -2.008 -0.372 9.68 1 89.62 102 LYS A CA 1
ATOM 836 C C . LYS A 1 102 ? -1.745 -0.233 8.18 1 89.62 102 LYS A C 1
ATOM 838 O O . LYS A 1 102 ? -1.995 -1.163 7.414 1 89.62 102 LYS A O 1
ATOM 843 N N . PHE A 1 103 ? -1.361 0.908 7.809 1 92.19 103 PHE A N 1
ATOM 844 C CA . PHE A 1 103 ? -1.007 1.164 6.418 1 92.19 103 PHE A CA 1
ATOM 845 C C . PHE A 1 103 ? 0.081 0.204 5.949 1 92.19 103 PHE A C 1
ATOM 847 O O . PHE A 1 103 ? -0.047 -0.419 4.895 1 92.19 103 PHE A O 1
ATOM 854 N N . CYS A 1 104 ? 1.101 0.025 6.707 1 93.69 104 CYS A N 1
ATOM 855 C CA . CYS A 1 104 ? 2.207 -0.869 6.383 1 93.69 104 CYS A CA 1
ATOM 856 C C . CYS A 1 104 ? 1.758 -2.324 6.414 1 93.69 104 CYS A C 1
ATOM 858 O O . CYS A 1 104 ? 2.189 -3.131 5.586 1 93.69 104 CYS A O 1
ATOM 860 N N . TRP A 1 105 ? 0.904 -2.629 7.332 1 92.19 105 TRP A N 1
ATOM 861 C CA . TRP A 1 105 ? 0.367 -3.984 7.402 1 92.19 105 TRP A CA 1
ATOM 862 C C . TRP A 1 105 ? -0.382 -4.344 6.125 1 92.19 105 TRP A C 1
ATOM 864 O O . TRP A 1 105 ? -0.163 -5.41 5.547 1 92.19 105 TRP A O 1
ATOM 874 N N . THR A 1 106 ? -1.211 -3.461 5.73 1 91.75 106 THR A N 1
ATOM 875 C CA . THR A 1 106 ? -2.01 -3.699 4.531 1 91.75 106 THR A CA 1
ATOM 876 C C . THR A 1 106 ? -1.113 -3.895 3.314 1 91.75 106 THR A C 1
ATOM 878 O O . THR A 1 106 ? -1.379 -4.758 2.473 1 91.75 106 THR A O 1
ATOM 881 N N . PHE A 1 107 ? -0.135 -3.08 3.248 1 93.31 107 PHE A N 1
ATOM 882 C CA . PHE A 1 107 ? 0.847 -3.213 2.178 1 93.31 107 PHE A CA 1
ATOM 883 C C . PHE A 1 107 ? 1.508 -4.586 2.217 1 93.31 107 PHE A C 1
ATOM 885 O O . PHE A 1 107 ? 1.587 -5.273 1.197 1 93.31 107 PHE A O 1
ATOM 892 N N . ALA A 1 108 ? 1.974 -4.996 3.375 1 94.25 108 ALA A N 1
ATOM 893 C CA . ALA A 1 108 ? 2.672 -6.27 3.543 1 94.25 108 ALA A CA 1
ATOM 894 C C . ALA A 1 108 ? 1.746 -7.445 3.242 1 94.25 108 ALA A C 1
ATOM 896 O O . ALA A 1 108 ? 2.158 -8.422 2.613 1 94.25 108 ALA A O 1
ATOM 897 N N . GLU A 1 109 ? 0.579 -7.348 3.713 1 92.88 109 GLU A N 1
ATOM 898 C CA . GLU A 1 109 ? -0.393 -8.406 3.463 1 92.88 109 GLU A CA 1
ATOM 899 C C . GLU A 1 109 ? -0.648 -8.578 1.967 1 92.88 109 GLU A C 1
ATOM 901 O O . GLU A 1 109 ? -0.662 -9.703 1.459 1 92.88 109 GLU A O 1
ATOM 906 N N . LYS A 1 110 ? -0.84 -7.473 1.326 1 93.75 110 LYS A N 1
ATOM 907 C CA . LYS A 1 110 ? -1.077 -7.531 -0.113 1 93.75 110 LYS A CA 1
ATOM 908 C C . LYS A 1 110 ? 0.151 -8.055 -0.85 1 93.75 110 LYS A C 1
ATOM 910 O O . LYS A 1 110 ? 0.025 -8.797 -1.831 1 93.75 110 LYS A O 1
ATOM 915 N N . ALA A 1 111 ? 1.32 -7.594 -0.458 1 95.5 111 ALA A N 1
ATOM 916 C CA . ALA A 1 111 ? 2.553 -8.117 -1.045 1 95.5 111 ALA A CA 1
ATOM 917 C C . ALA A 1 111 ? 2.592 -9.641 -0.971 1 95.5 111 ALA A C 1
ATOM 919 O O . ALA A 1 111 ? 2.928 -10.305 -1.952 1 95.5 111 ALA A O 1
ATOM 920 N N . TRP A 1 112 ? 2.201 -10.172 0.136 1 94.94 112 TRP A N 1
ATOM 921 C CA . TRP A 1 112 ? 2.217 -11.609 0.344 1 94.94 112 TRP A CA 1
ATOM 922 C C . TRP A 1 112 ? 1.121 -12.289 -0.472 1 94.94 112 TRP A C 1
ATOM 924 O O . TRP A 1 112 ? 1.39 -13.234 -1.221 1 94.94 112 TRP A O 1
ATOM 934 N N . LYS A 1 113 ? -0.034 -11.82 -0.351 1 93.75 113 LYS A N 1
ATOM 935 C CA . LYS A 1 113 ? -1.195 -12.477 -0.941 1 93.75 113 LYS A CA 1
ATOM 936 C C . LYS A 1 113 ? -1.146 -12.422 -2.465 1 93.75 113 LYS A C 1
ATOM 938 O O . LYS A 1 113 ? -1.454 -13.406 -3.139 1 93.75 113 LYS A O 1
ATOM 943 N N . GLN A 1 114 ? -0.722 -11.281 -2.961 1 95.06 114 GLN A N 1
ATOM 944 C CA . GLN A 1 114 ? -0.873 -11.078 -4.398 1 95.06 114 GLN A CA 1
ATOM 945 C C . GLN A 1 114 ? 0.433 -11.367 -5.133 1 95.06 114 GLN A C 1
ATOM 947 O O . GLN A 1 114 ? 0.42 -11.75 -6.305 1 95.06 114 GLN A O 1
ATOM 952 N N . PHE A 1 115 ? 1.544 -11.219 -4.465 1 95.38 115 PHE A N 1
ATOM 953 C CA . PHE A 1 115 ? 2.826 -11.312 -5.156 1 95.38 115 PHE A CA 1
ATOM 954 C C . PHE A 1 115 ? 3.672 -12.438 -4.574 1 95.38 115 PHE A C 1
ATOM 956 O O . PHE A 1 115 ? 4.738 -12.758 -5.109 1 95.38 115 PHE A O 1
ATOM 963 N N . GLY A 1 116 ? 3.207 -13 -3.469 1 94.81 116 GLY A N 1
ATOM 964 C CA . GLY A 1 116 ? 4.066 -13.938 -2.762 1 94.81 116 GLY A CA 1
ATOM 965 C C . GLY A 1 116 ? 5.316 -13.289 -2.195 1 94.81 116 GLY A C 1
ATOM 966 O O . GLY A 1 116 ? 6.332 -13.961 -1.997 1 94.81 116 GLY A O 1
ATOM 967 N N . GLY A 1 117 ? 5.219 -12.031 -2.109 1 95.5 117 GLY A N 1
ATOM 968 C CA . GLY A 1 117 ? 6.383 -11.281 -1.672 1 95.5 117 GLY A CA 1
ATOM 969 C C . GLY A 1 117 ? 6.422 -11.062 -0.172 1 95.5 117 GLY A C 1
ATOM 970 O O . GLY A 1 117 ? 5.379 -10.867 0.46 1 95.5 117 GLY A O 1
ATOM 971 N N . ARG A 1 118 ? 7.547 -11.086 0.452 1 94.69 118 ARG A N 1
ATOM 972 C CA . ARG A 1 118 ? 7.797 -10.68 1.831 1 94.69 118 ARG A CA 1
ATOM 973 C C . ARG A 1 118 ? 8.523 -9.344 1.884 1 94.69 118 ARG A C 1
ATOM 975 O O . ARG A 1 118 ? 9.375 -9.055 1.034 1 94.69 118 ARG A O 1
ATOM 982 N N . VAL A 1 119 ? 8.133 -8.633 2.932 1 94.81 119 VAL A N 1
ATOM 983 C CA . VAL A 1 119 ? 8.703 -7.297 2.992 1 94.81 119 VAL A CA 1
ATOM 984 C C . VAL A 1 119 ? 9.164 -6.996 4.418 1 94.81 119 VAL A C 1
ATOM 986 O O . VAL A 1 119 ? 8.641 -7.562 5.379 1 94.81 119 VAL A O 1
ATOM 989 N N . TYR A 1 120 ? 10.156 -6.195 4.535 1 91.5 120 TYR A N 1
ATOM 990 C CA . TYR A 1 120 ? 10.625 -5.488 5.719 1 91.5 120 TYR A CA 1
ATOM 991 C C . TYR A 1 120 ? 10.734 -3.992 5.461 1 91.5 120 TYR A C 1
ATOM 993 O O . TYR A 1 120 ? 11.359 -3.568 4.488 1 91.5 120 TYR A O 1
ATOM 1001 N N . ILE A 1 121 ? 10.062 -3.223 6.328 1 92 121 ILE A N 1
ATOM 1002 C CA . ILE A 1 121 ? 9.859 -1.82 5.98 1 92 121 ILE A CA 1
ATOM 1003 C C . ILE A 1 121 ? 10.531 -0.93 7.027 1 92 121 ILE A C 1
ATOM 1005 O O . ILE A 1 121 ? 10.234 -1.031 8.219 1 92 121 ILE A O 1
ATOM 1009 N N . PHE A 1 122 ? 11.406 -0.097 6.59 1 91 122 PHE A N 1
ATOM 1010 C CA . PHE A 1 122 ? 11.836 1.042 7.391 1 91 122 PHE A CA 1
ATOM 1011 C C . PHE A 1 122 ? 10.914 2.236 7.176 1 91 122 PHE A C 1
ATOM 1013 O O . PHE A 1 122 ? 10.656 2.633 6.039 1 91 122 PHE A O 1
ATOM 1020 N N . TRP A 1 123 ? 10.422 2.697 8.289 1 92.5 123 TRP A N 1
ATOM 1021 C CA . TRP A 1 123 ? 9.492 3.824 8.25 1 92.5 123 TRP A CA 1
ATOM 1022 C C . TRP A 1 123 ? 10.023 4.992 9.078 1 92.5 123 TRP A C 1
ATOM 1024 O O . TRP A 1 123 ? 10.594 4.797 10.148 1 92.5 123 TRP A O 1
ATOM 1034 N N . GLY A 1 124 ? 9.844 6.207 8.523 1 93.12 124 GLY A N 1
ATOM 1035 C CA . GLY A 1 124 ? 10.078 7.418 9.297 1 93.12 124 GLY A CA 1
ATOM 1036 C C . GLY A 1 124 ? 9.078 8.516 9 1 93.12 124 GLY A C 1
ATOM 1037 O O . GLY A 1 124 ? 8.719 8.742 7.84 1 93.12 124 GLY A O 1
ATOM 1038 N N . SER A 1 125 ? 8.633 9.156 10.039 1 92.88 125 SER A N 1
ATOM 1039 C CA . SER A 1 125 ? 7.719 10.281 9.891 1 92.88 125 SER A CA 1
ATOM 1040 C C . SER A 1 125 ? 7.684 11.133 11.156 1 92.88 125 SER A C 1
ATOM 1042 O O . SER A 1 125 ? 8.148 10.703 12.211 1 92.88 125 SER A O 1
ATOM 1044 N N . TRP A 1 126 ? 7.121 12.297 10.953 1 90.88 126 TRP A N 1
ATOM 1045 C CA . TRP A 1 126 ? 6.891 13.148 12.117 1 90.88 126 TRP A CA 1
ATOM 1046 C C . TRP A 1 126 ? 5.602 12.766 12.828 1 90.88 126 TRP A C 1
ATOM 1048 O O . TRP A 1 126 ? 4.598 12.445 12.18 1 90.88 126 TRP A O 1
ATOM 1058 N N . ASP A 1 127 ? 5.703 12.891 14.133 1 87 127 ASP A N 1
ATOM 1059 C CA . ASP A 1 127 ? 4.465 12.719 14.891 1 87 127 ASP A CA 1
ATOM 1060 C C . ASP A 1 127 ? 3.846 14.062 15.25 1 87 127 ASP A C 1
ATOM 1062 O O . ASP A 1 127 ? 4.328 15.109 14.82 1 87 127 ASP A O 1
ATOM 1066 N N . THR A 1 128 ? 2.74 14.016 15.992 1 90.31 128 THR A N 1
ATOM 1067 C CA . THR A 1 128 ? 1.979 15.227 16.281 1 90.31 128 THR A CA 1
ATOM 1068 C C . THR A 1 128 ? 2.734 16.109 17.266 1 90.31 128 THR A C 1
ATOM 1070 O O . THR A 1 128 ? 2.424 17.297 17.391 1 90.31 128 THR A O 1
ATOM 1073 N N . ASN A 1 129 ? 3.699 15.633 17.953 1 88.06 129 ASN A N 1
ATOM 1074 C CA . ASN A 1 129 ? 4.5 16.406 18.875 1 88.06 129 ASN A CA 1
ATOM 1075 C C . ASN A 1 129 ? 5.727 17.016 18.203 1 88.06 129 ASN A C 1
ATOM 1077 O O . ASN A 1 129 ? 6.543 17.672 18.859 1 88.06 129 ASN A O 1
ATOM 1081 N N . GLY A 1 130 ? 5.84 16.781 16.922 1 81.69 130 GLY A N 1
ATOM 1082 C CA . GLY A 1 130 ? 6.984 17.297 16.188 1 81.69 130 GLY A CA 1
ATOM 1083 C C . GLY A 1 130 ? 8.234 16.469 16.375 1 81.69 130 GLY A C 1
ATOM 1084 O O . GLY A 1 130 ? 9.352 16.969 16.203 1 81.69 130 GLY A O 1
ATOM 1085 N N . SER A 1 131 ? 8.086 15.25 16.797 1 85.5 131 SER A N 1
ATOM 1086 C CA . SER A 1 131 ? 9.219 14.328 16.938 1 85.5 131 SER A CA 1
ATOM 1087 C C . SER A 1 131 ? 9.281 13.352 15.766 1 85.5 131 SER A C 1
ATOM 1089 O O . SER A 1 131 ? 8.242 12.875 15.289 1 85.5 131 SER A O 1
ATOM 1091 N N . LEU A 1 132 ? 10.516 13.125 15.43 1 87.25 132 LEU A N 1
ATOM 1092 C CA . LEU A 1 132 ? 10.75 12.164 14.352 1 87.25 132 LEU A CA 1
ATOM 1093 C C . LEU A 1 132 ? 10.602 10.734 14.852 1 87.25 132 LEU A C 1
ATOM 1095 O O . LEU A 1 132 ? 11.289 10.328 15.789 1 87.25 132 LEU A O 1
ATOM 1099 N N . THR A 1 133 ? 9.711 10.039 14.227 1 88.31 133 THR A N 1
ATOM 1100 C CA . THR A 1 133 ? 9.5 8.633 14.555 1 88.31 133 THR A CA 1
ATOM 1101 C C . THR A 1 133 ? 10.234 7.738 13.555 1 88.31 133 THR A C 1
ATOM 1103 O O . THR A 1 133 ? 10.094 7.902 12.344 1 88.31 133 THR A O 1
ATOM 1106 N N . VAL A 1 134 ? 11.062 6.883 14.055 1 87.94 134 VAL A N 1
ATOM 1107 C CA . VAL A 1 134 ? 11.766 5.871 13.273 1 87.94 134 VAL A CA 1
ATOM 1108 C C . VAL A 1 134 ? 11.234 4.484 13.633 1 87.94 134 VAL A C 1
ATOM 1110 O O . VAL A 1 134 ? 11.234 4.094 14.797 1 87.94 134 VAL A O 1
ATOM 1113 N N . SER A 1 135 ? 10.766 3.785 12.609 1 87 135 SER A N 1
ATOM 1114 C CA . SER A 1 135 ? 10.156 2.484 12.883 1 87 135 SER A CA 1
ATOM 1115 C C . SER A 1 135 ? 10.586 1.45 11.844 1 87 135 SER A C 1
ATOM 1117 O O . SER A 1 135 ? 10.984 1.804 10.734 1 87 135 SER A O 1
ATOM 1119 N N . LYS A 1 136 ? 10.617 0.232 12.281 1 87.31 136 LYS A N 1
ATOM 1120 C CA . LYS A 1 136 ? 10.727 -0.937 11.414 1 87.31 136 LYS A CA 1
ATOM 1121 C C . LYS A 1 136 ? 9.492 -1.82 11.516 1 87.31 136 LYS A C 1
ATOM 1123 O O . LYS A 1 136 ? 9.086 -2.201 12.617 1 87.31 136 LYS A O 1
ATOM 1128 N N . PHE A 1 137 ? 8.891 -2.084 10.375 1 89.44 137 PHE A N 1
ATOM 1129 C CA . PHE A 1 137 ? 7.703 -2.932 10.375 1 89.44 137 PHE A CA 1
ATOM 1130 C C . PHE A 1 137 ? 8.008 -4.293 9.766 1 89.44 137 PHE A C 1
ATOM 1132 O O . PHE A 1 137 ? 8.453 -4.383 8.617 1 89.44 137 PHE A O 1
ATOM 1139 N N . ASP A 1 138 ? 7.812 -5.32 10.586 1 89.5 138 ASP A N 1
ATOM 1140 C CA . ASP A 1 138 ? 7.961 -6.715 10.188 1 89.5 138 ASP A CA 1
ATOM 1141 C C . ASP A 1 138 ? 6.684 -7.508 10.477 1 89.5 138 ASP A C 1
ATOM 1143 O O . ASP A 1 138 ? 6.355 -7.773 11.633 1 89.5 138 ASP A O 1
ATOM 1147 N N . PHE A 1 139 ? 6.062 -7.902 9.445 1 90.12 139 PHE A N 1
ATOM 1148 C CA . PHE A 1 139 ? 4.812 -8.633 9.617 1 90.12 139 PHE A CA 1
ATOM 1149 C C . PHE A 1 139 ? 4.938 -10.055 9.078 1 90.12 139 PHE A C 1
ATOM 1151 O O . PHE A 1 139 ? 3.932 -10.734 8.883 1 90.12 139 PHE A O 1
ATOM 1158 N N . ASN A 1 140 ? 6.133 -10.484 8.82 1 90.69 140 ASN A N 1
ATOM 1159 C CA . ASN A 1 140 ? 6.363 -11.734 8.102 1 90.69 140 ASN A CA 1
ATOM 1160 C C . ASN A 1 140 ? 5.898 -12.938 8.914 1 90.69 140 ASN A C 1
ATOM 1162 O O . ASN A 1 140 ? 5.465 -13.945 8.344 1 90.69 140 ASN A O 1
ATOM 1166 N N . ALA A 1 141 ? 5.891 -12.867 10.203 1 86.81 141 ALA A N 1
ATOM 1167 C CA . ALA A 1 141 ? 5.441 -13.969 11.047 1 86.81 141 ALA A CA 1
ATOM 1168 C C . ALA A 1 141 ? 3.934 -14.172 10.93 1 86.81 141 ALA A C 1
ATOM 1170 O O . ALA A 1 141 ? 3.41 -15.219 11.32 1 86.81 141 ALA A O 1
ATOM 1171 N N . GLU A 1 142 ? 3.271 -13.188 10.445 1 86.19 142 GLU A N 1
ATOM 1172 C CA . GLU A 1 142 ? 1.815 -13.234 10.359 1 86.19 142 GLU A CA 1
ATOM 1173 C C . GLU A 1 142 ? 1.361 -13.914 9.07 1 86.19 142 GLU A C 1
ATOM 1175 O O . GLU A 1 142 ? 0.189 -14.266 8.922 1 86.19 142 GLU A O 1
ATOM 1180 N N . PHE A 1 143 ? 2.305 -14.109 8.156 1 86.62 143 PHE A N 1
ATOM 1181 C CA . PHE A 1 143 ? 1.916 -14.594 6.832 1 86.62 143 PHE A CA 1
ATOM 1182 C C . PHE A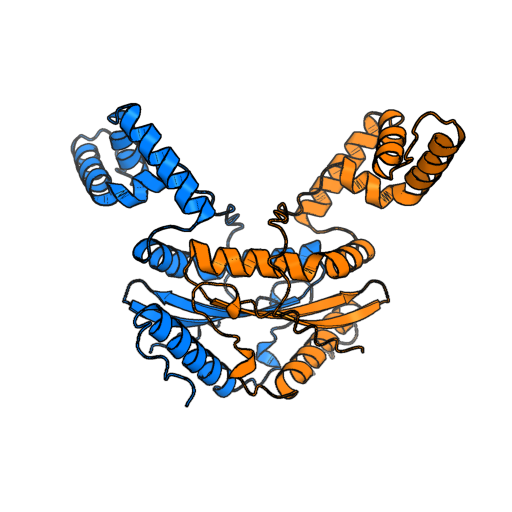 1 143 ? 2.516 -15.969 6.559 1 86.62 143 PHE A C 1
ATOM 1184 O O . PHE A 1 143 ? 3.73 -16.156 6.66 1 86.62 143 PHE A O 1
ATOM 1191 N N . GLY A 1 144 ? 1.636 -16.891 6.168 1 83.56 144 GLY A N 1
ATOM 1192 C CA . GLY A 1 144 ? 2.129 -18.219 5.875 1 83.56 144 GLY A CA 1
ATOM 1193 C C . GLY A 1 144 ? 2.912 -18.828 7.02 1 83.56 144 GLY A C 1
ATOM 1194 O O . GLY A 1 144 ? 2.457 -18.828 8.164 1 83.56 144 GLY A O 1
ATOM 1195 N N . ARG A 1 145 ? 4.012 -19.375 6.695 1 82.06 145 ARG A N 1
ATOM 1196 C CA . ARG A 1 145 ? 4.875 -20 7.691 1 82.06 145 ARG A CA 1
ATOM 1197 C C . ARG A 1 145 ? 6.113 -19.141 7.953 1 82.06 145 ARG A C 1
ATOM 1199 O O . ARG A 1 145 ? 7.184 -19.672 8.266 1 82.06 145 ARG A O 1
ATOM 1206 N N . GLY A 1 146 ? 5.898 -17.953 7.691 1 84 146 GLY A N 1
ATOM 1207 C CA . GLY A 1 146 ? 7.027 -17.062 7.898 1 84 146 GLY A CA 1
ATOM 1208 C C . GLY A 1 146 ? 7.367 -16.859 9.359 1 84 146 GLY A C 1
ATOM 1209 O O . GLY A 1 146 ? 6.562 -17.172 10.242 1 84 146 GLY A O 1
ATOM 1210 N N . THR A 1 147 ? 8.672 -16.391 9.586 1 86.12 147 THR A N 1
ATOM 1211 C CA . THR A 1 147 ? 9.148 -15.961 10.898 1 86.12 147 THR A CA 1
ATOM 1212 C C . THR A 1 147 ? 9.586 -14.5 10.867 1 86.12 147 THR A C 1
ATOM 1214 O O . THR A 1 147 ? 9.695 -13.898 9.797 1 86.12 147 THR A O 1
ATOM 1217 N N . SER A 1 148 ? 9.742 -14.062 12.031 1 86.38 148 SER A N 1
ATOM 1218 C CA . SER A 1 148 ? 10.18 -12.672 12.086 1 86.38 148 SER A CA 1
ATOM 1219 C C . SER A 1 148 ? 11.633 -12.531 11.641 1 86.38 148 SER A C 1
ATOM 1221 O O . SER A 1 148 ? 12.484 -13.328 12.031 1 86.38 148 SER A O 1
ATOM 1223 N N . TYR A 1 149 ? 11.773 -11.578 10.719 1 84.88 149 TYR A N 1
ATOM 1224 C CA . TYR A 1 149 ? 13.133 -11.266 10.289 1 84.88 149 TYR A CA 1
ATOM 1225 C C . TYR A 1 149 ? 13.984 -10.797 11.469 1 84.88 149 TYR A C 1
ATOM 1227 O O . TYR A 1 149 ? 15.188 -11.055 11.508 1 84.88 149 TYR A O 1
ATOM 1235 N N . ARG A 1 150 ? 13.445 -10.148 12.352 1 73.12 150 ARG A N 1
ATOM 1236 C CA . ARG A 1 150 ? 14.148 -9.617 13.508 1 73.12 150 ARG A CA 1
ATOM 1237 C C . ARG A 1 150 ? 14.828 -10.727 14.305 1 73.12 150 ARG A C 1
ATOM 1239 O O . ARG A 1 150 ? 15.852 -10.508 14.945 1 73.12 150 ARG A O 1
ATOM 1246 N N . ASP A 1 151 ? 14.273 -11.812 14.25 1 69.88 151 ASP A N 1
ATOM 1247 C CA . ASP A 1 151 ? 14.781 -12.938 15.016 1 69.88 151 ASP A CA 1
ATOM 1248 C C . ASP A 1 151 ? 16.094 -13.461 14.422 1 69.88 151 ASP A C 1
ATOM 1250 O O . ASP A 1 151 ? 16.875 -14.125 15.109 1 69.88 151 ASP A O 1
ATOM 1254 N N . ILE A 1 152 ? 16.266 -13.141 13.25 1 69.31 152 ILE A N 1
ATOM 1255 C CA . ILE A 1 152 ? 17.438 -13.688 12.57 1 69.31 152 ILE A CA 1
ATOM 1256 C C . ILE A 1 152 ? 18.469 -12.578 12.336 1 69.31 152 ILE A C 1
ATOM 1258 O O . ILE A 1 152 ? 19.672 -12.812 12.391 1 69.31 152 ILE A O 1
ATOM 1262 N N . ALA A 1 153 ? 17.812 -11.523 11.953 1 66.88 153 ALA A N 1
ATOM 1263 C CA . ALA A 1 153 ? 18.703 -10.43 11.594 1 66.88 153 ALA A CA 1
ATOM 1264 C C . ALA A 1 153 ? 19.203 -9.695 12.836 1 66.88 153 ALA A C 1
ATOM 1266 O O . ALA A 1 153 ? 18.422 -9.289 13.688 1 66.88 153 ALA A O 1
ATOM 1267 N N . HIS A 1 154 ? 20.188 -10.109 13.43 1 57.66 154 HIS A N 1
ATOM 1268 C CA . HIS A 1 154 ? 20.781 -9.336 14.508 1 57.66 154 HIS A CA 1
ATOM 1269 C C . HIS A 1 154 ? 21.094 -7.914 14.062 1 57.66 154 HIS A C 1
ATOM 1271 O O . HIS A 1 154 ? 22.234 -7.457 14.188 1 57.66 154 HIS A O 1
ATOM 1277 N N . GLU A 1 155 ? 20.156 -7.492 13.258 1 55.53 155 GLU A N 1
ATOM 1278 C CA . GLU A 1 155 ? 20.422 -6.145 12.758 1 55.53 155 GLU A CA 1
ATOM 1279 C C . GLU A 1 155 ? 20.484 -5.133 13.898 1 55.53 155 GLU A C 1
ATOM 1281 O O . GLU A 1 155 ? 19.625 -5.133 14.781 1 55.53 155 GLU A O 1
ATOM 1286 N N . GLY A 1 156 ? 21.594 -4.77 14.305 1 52.47 156 GLY A N 1
ATOM 1287 C CA . GLY A 1 156 ? 21.969 -3.898 15.406 1 52.47 156 GLY A CA 1
ATOM 1288 C C . GLY A 1 156 ? 21.438 -2.484 15.258 1 52.47 156 GLY A C 1
ATOM 1289 O O . GLY A 1 156 ? 20.812 -2.156 14.25 1 52.47 156 GLY A O 1
ATOM 1290 N N . PRO A 1 157 ? 21.484 -1.756 16.312 1 53.88 157 PRO A N 1
ATOM 1291 C CA . PRO A 1 157 ? 21.203 -0.326 16.453 1 53.88 157 PRO A CA 1
ATOM 1292 C C . PRO A 1 157 ? 21.734 0.503 15.289 1 53.88 157 PRO A C 1
ATOM 1294 O O . PRO A 1 157 ? 21.188 1.565 14.984 1 53.88 157 PRO A O 1
ATOM 1297 N N . MET A 1 158 ? 22.625 -0.104 14.594 1 54.97 158 MET A N 1
ATOM 1298 C CA . MET A 1 158 ? 23.312 0.674 13.57 1 54.97 158 MET A CA 1
ATOM 1299 C C . MET A 1 158 ? 22.375 1.005 12.414 1 54.97 158 MET A C 1
ATOM 1301 O O . MET A 1 158 ? 22.359 2.139 11.93 1 54.97 158 MET A O 1
ATOM 1305 N N . THR A 1 159 ? 21.484 0.013 12.102 1 63.19 159 THR A N 1
ATOM 1306 C CA . THR A 1 159 ? 20.609 0.268 10.953 1 63.19 159 THR A CA 1
ATOM 1307 C C . THR A 1 159 ? 19.547 1.297 11.312 1 63.19 159 THR A C 1
ATOM 1309 O O . THR A 1 159 ? 19.234 2.178 10.508 1 63.19 159 THR A O 1
ATOM 1312 N N . ASP A 1 160 ? 19.266 1.292 12.586 1 69.75 160 ASP A N 1
ATOM 1313 C CA . ASP A 1 160 ? 18.281 2.264 13.055 1 69.75 160 ASP A CA 1
ATOM 1314 C C . ASP A 1 160 ? 18.891 3.658 13.164 1 69.75 160 ASP A C 1
ATOM 1316 O O . ASP A 1 160 ? 18.266 4.648 12.773 1 69.75 160 ASP A O 1
ATOM 1320 N N . VAL A 1 161 ? 20.047 3.58 13.57 1 73.94 161 VAL A N 1
ATOM 1321 C CA . VAL A 1 161 ? 20.734 4.852 13.766 1 73.94 161 VAL A CA 1
ATOM 1322 C C . VAL A 1 161 ? 21.016 5.496 12.406 1 73.94 161 VAL A C 1
ATOM 1324 O O . VAL A 1 161 ? 20.797 6.695 12.227 1 73.94 161 VAL A O 1
ATOM 1327 N N . THR A 1 162 ? 21.406 4.676 11.555 1 81.56 162 THR A N 1
ATOM 1328 C CA . THR A 1 162 ? 21.734 5.191 10.227 1 81.56 162 THR A CA 1
ATOM 1329 C C . THR A 1 162 ? 20.469 5.703 9.531 1 81.56 162 THR A C 1
ATOM 1331 O O . THR A 1 162 ? 20.484 6.766 8.906 1 81.56 162 THR A O 1
ATOM 1334 N N . TRP A 1 163 ? 19.438 4.961 9.688 1 86.5 163 TRP A N 1
ATOM 1335 C CA . TRP A 1 163 ? 18.156 5.387 9.117 1 86.5 163 TRP A CA 1
ATOM 1336 C C . TRP A 1 163 ? 17.672 6.672 9.773 1 86.5 163 TRP A C 1
ATOM 1338 O O . TRP A 1 163 ? 17.203 7.59 9.086 1 86.5 163 TRP A O 1
ATOM 1348 N N . GLY A 1 164 ? 17.812 6.758 11.039 1 85.44 164 GLY A N 1
ATOM 1349 C CA . GLY A 1 164 ? 17.438 7.965 11.758 1 85.44 164 GLY A CA 1
ATOM 1350 C C . GLY A 1 164 ? 18.219 9.188 11.32 1 85.44 164 GLY A C 1
ATOM 1351 O O . GLY A 1 164 ? 17.656 10.266 11.125 1 85.44 164 GLY A O 1
ATOM 1352 N N . LYS A 1 165 ? 19.469 9.008 11.195 1 84.12 165 LYS A N 1
ATOM 1353 C CA . LYS A 1 165 ? 20.312 10.109 10.742 1 84.12 165 LYS A CA 1
ATOM 1354 C C . LYS A 1 165 ? 19.938 10.547 9.336 1 84.12 165 LYS A C 1
ATOM 1356 O O . LYS A 1 165 ? 19.891 11.75 9.039 1 84.12 165 LYS A O 1
ATOM 1361 N N . TYR A 1 166 ? 19.719 9.594 8.578 1 86.88 166 TYR A N 1
ATOM 1362 C CA . TYR A 1 166 ? 19.281 9.883 7.215 1 86.88 166 TYR A CA 1
ATOM 1363 C C . TYR A 1 166 ? 18 10.703 7.211 1 86.88 166 TYR A C 1
ATOM 1365 O O . TYR A 1 166 ? 17.891 11.703 6.496 1 86.88 166 TYR A O 1
ATOM 1373 N N . LEU A 1 167 ? 17.031 10.297 8.016 1 88.81 167 LEU A N 1
ATOM 1374 C CA . LEU A 1 167 ? 15.742 10.977 8.078 1 88.81 167 LEU A CA 1
ATOM 1375 C C . LEU A 1 167 ? 15.906 12.414 8.555 1 88.81 167 LEU A C 1
ATOM 1377 O O . LEU A 1 167 ? 15.289 13.336 8.008 1 88.81 167 LEU A O 1
ATOM 1381 N N . GLN A 1 168 ? 16.688 12.547 9.508 1 86.12 168 GLN A N 1
ATOM 1382 C CA . GLN A 1 168 ? 16.938 13.883 10.039 1 86.12 168 GLN A CA 1
ATOM 1383 C C . GLN A 1 168 ? 17.516 14.805 8.961 1 86.12 168 GLN A C 1
ATOM 1385 O O . GLN A 1 168 ? 17.078 15.953 8.828 1 86.12 168 GLN A O 1
ATOM 1390 N N . GLN A 1 169 ? 18.375 14.305 8.266 1 84.12 169 GLN A N 1
ATOM 1391 C CA . GLN A 1 169 ? 18.969 15.094 7.184 1 84.12 169 GLN A CA 1
ATOM 1392 C C . GLN A 1 169 ? 17.922 15.445 6.125 1 84.12 169 GLN A C 1
ATOM 1394 O O . GLN A 1 169 ? 17.859 16.594 5.664 1 84.12 169 GLN A O 1
ATOM 1399 N N . CYS A 1 170 ? 17.156 14.523 5.777 1 85.5 170 CYS A N 1
ATOM 1400 C CA . CYS A 1 170 ? 16.172 14.734 4.727 1 85.5 170 CYS A CA 1
ATOM 1401 C C . CYS A 1 170 ? 15.117 15.742 5.164 1 85.5 170 CYS A C 1
ATOM 1403 O O . CYS A 1 170 ? 14.742 16.625 4.391 1 85.5 170 CYS A O 1
ATOM 1405 N N . TYR A 1 171 ? 14.672 15.609 6.379 1 84.06 171 TYR A N 1
ATOM 1406 C CA . TYR A 1 171 ? 13.586 16.469 6.84 1 84.06 171 TYR A CA 1
ATOM 1407 C C . TYR A 1 171 ? 14.094 17.859 7.195 1 84.06 171 TYR A C 1
ATOM 1409 O O . TYR A 1 171 ? 13.352 18.828 7.117 1 84.06 171 TYR A O 1
ATOM 1417 N N . ASP A 1 172 ? 15.305 17.922 7.688 1 75.62 172 ASP A N 1
ATOM 1418 C CA . ASP A 1 172 ? 15.906 19.219 7.945 1 75.62 172 ASP A CA 1
ATOM 1419 C C . ASP A 1 172 ? 16.016 20.031 6.66 1 75.62 172 ASP A C 1
ATOM 1421 O O . ASP A 1 172 ? 15.773 21.25 6.664 1 75.62 172 ASP A O 1
ATOM 1425 N N . VAL A 1 173 ? 16.406 19.344 5.688 1 66.56 173 VAL A N 1
ATOM 1426 C CA . VAL A 1 173 ? 16.516 20 4.395 1 66.56 173 VAL A CA 1
ATOM 1427 C C . VAL A 1 173 ? 15.125 20.438 3.924 1 66.56 173 VAL A C 1
ATOM 1429 O O . VAL A 1 173 ? 14.977 21.5 3.318 1 66.56 173 VAL A O 1
ATOM 1432 N N . GLU A 1 174 ? 14.203 19.656 4.203 1 65.56 174 GLU A N 1
ATOM 1433 C CA . GLU A 1 174 ? 12.836 20 3.807 1 65.56 174 GLU A CA 1
ATOM 1434 C C . GLU A 1 174 ? 12.336 21.219 4.562 1 65.56 174 GLU A C 1
ATOM 1436 O O . GLU A 1 174 ? 11.625 22.062 3.996 1 65.56 174 GLU A O 1
ATOM 1441 N N . GLU A 1 175 ? 12.766 21.328 5.746 1 61.97 175 GLU A N 1
ATOM 1442 C CA . GLU A 1 175 ? 12.312 22.438 6.578 1 61.97 175 GLU A CA 1
ATOM 1443 C C . GLU A 1 175 ? 13.18 23.688 6.352 1 61.97 175 GLU A C 1
ATOM 1445 O O . GLU A 1 175 ? 12.68 24.812 6.422 1 61.97 175 GLU A O 1
ATOM 1450 N N . ASN A 1 176 ? 14.633 23.391 6.137 1 57.91 176 ASN A N 1
ATOM 1451 C CA . ASN A 1 176 ? 15.562 24.5 5.926 1 57.91 176 ASN A CA 1
ATOM 1452 C C . ASN A 1 176 ? 16.297 24.375 4.598 1 57.91 176 ASN A C 1
ATOM 1454 O O . ASN A 1 176 ? 17.422 23.875 4.562 1 57.91 176 ASN A O 1
ATOM 1458 N N . PRO A 1 177 ? 15.648 24.594 3.395 1 51.72 177 PRO A N 1
ATOM 1459 C CA . PRO A 1 177 ? 16.281 24.391 2.09 1 51.72 177 PRO A CA 1
ATOM 1460 C C . PRO A 1 177 ? 17.578 25.188 1.929 1 51.72 177 PRO A C 1
ATOM 1462 O O . PRO A 1 177 ? 18.375 24.891 1.03 1 51.72 177 PRO A O 1
ATOM 1465 N N . CYS A 1 178 ? 17.875 26.266 2.43 1 47.84 178 CYS A N 1
ATOM 1466 C CA . CYS A 1 178 ? 19.016 27.125 2.197 1 47.84 178 CYS A CA 1
ATOM 1467 C C . CYS A 1 178 ? 20.312 26.438 2.594 1 47.84 178 CYS A C 1
ATOM 1469 O O . CYS A 1 178 ? 21.406 26.906 2.264 1 47.84 178 CYS A O 1
ATOM 1471 N N . THR A 1 179 ? 20.359 25.531 3.352 1 41.31 179 THR A N 1
ATOM 1472 C CA . THR A 1 179 ? 21.641 25.125 3.928 1 41.31 179 THR A CA 1
ATOM 1473 C C . THR A 1 179 ? 22.328 24.094 3.051 1 41.31 179 THR A C 1
ATOM 1475 O O . THR A 1 179 ? 23.219 23.375 3.516 1 41.31 179 THR A O 1
ATOM 1478 N N . LEU A 1 180 ? 21.969 23.734 1.906 1 40.66 180 LEU A N 1
ATOM 1479 C CA . LEU A 1 180 ? 22.828 22.844 1.118 1 40.66 180 LEU A CA 1
ATOM 1480 C C . LEU A 1 180 ? 24.125 23.547 0.724 1 40.66 180 LEU A C 1
ATOM 1482 O O . LEU A 1 180 ? 24.094 24.672 0.224 1 40.66 180 LEU A O 1
ATOM 1486 N N . PRO A 1 181 ? 25.25 23.172 1.196 1 36.84 181 PRO A N 1
ATOM 1487 C CA . PRO A 1 181 ? 26.484 23.766 0.682 1 36.84 181 PRO A CA 1
ATOM 1488 C C . PRO A 1 181 ? 26.594 23.656 -0.836 1 36.84 181 PRO A C 1
ATOM 1490 O O . PRO A 1 181 ? 26.062 22.734 -1.437 1 36.84 181 PRO A O 1
ATOM 1493 N N . SER A 1 182 ? 26.688 24.797 -1.63 1 32.47 182 SER A N 1
ATOM 1494 C CA . SER A 1 182 ? 27.156 24.859 -3.01 1 32.47 182 SER A CA 1
ATOM 1495 C C . SER A 1 182 ? 28.312 23.906 -3.232 1 32.47 182 SER A C 1
ATOM 1497 O O . SER A 1 182 ? 29.219 23.812 -2.4 1 32.47 182 SER A O 1
ATOM 1499 N N . PRO A 1 183 ? 28 22.797 -4.055 1 34.03 183 PRO A N 1
ATOM 1500 C CA . PRO A 1 183 ? 29.297 22.156 -4.324 1 34.03 183 PRO A CA 1
ATOM 1501 C C . PRO A 1 183 ? 30.438 23.172 -4.457 1 34.03 183 PRO A C 1
ATOM 1503 O O . PRO A 1 183 ? 30.266 24.219 -5.086 1 34.03 183 PRO A O 1
ATOM 1506 N N . ALA A 1 184 ? 31.516 23.016 -3.568 1 27 184 ALA A N 1
ATOM 1507 C CA . ALA A 1 184 ? 32.75 23.719 -3.922 1 27 184 ALA A CA 1
ATOM 1508 C C . ALA A 1 184 ? 33.25 23.297 -5.305 1 27 184 ALA A C 1
ATOM 1510 O O . ALA A 1 184 ? 33.156 22.125 -5.68 1 27 184 ALA A O 1
ATOM 1511 N N . MET B 1 1 ? 20.875 -18.234 -7.125 1 25.72 1 MET B N 1
ATOM 1512 C CA . MET B 1 1 ? 20.281 -17.125 -6.363 1 25.72 1 MET B CA 1
ATOM 1513 C C . MET B 1 1 ? 20.656 -15.781 -6.977 1 25.72 1 MET B C 1
ATOM 1515 O O . MET B 1 1 ? 21.828 -15.508 -7.219 1 25.72 1 MET B O 1
ATOM 1519 N N . ARG B 1 2 ? 20 -15.266 -7.934 1 27.53 2 ARG B N 1
ATOM 1520 C CA . ARG B 1 2 ? 20.391 -13.984 -8.516 1 27.53 2 ARG B CA 1
ATOM 1521 C C . ARG B 1 2 ? 19.922 -12.82 -7.652 1 27.53 2 ARG B C 1
ATOM 1523 O O . ARG B 1 2 ? 18.75 -12.773 -7.266 1 27.53 2 ARG B O 1
ATOM 1530 N N . ILE B 1 3 ? 20.875 -12.312 -6.859 1 29.58 3 ILE B N 1
ATOM 1531 C CA . ILE B 1 3 ? 20.625 -11.102 -6.082 1 29.58 3 ILE B CA 1
ATOM 1532 C C . ILE B 1 3 ? 20.5 -9.898 -7.02 1 29.58 3 ILE B C 1
ATOM 1534 O O . ILE B 1 3 ? 21.469 -9.555 -7.719 1 29.58 3 ILE B O 1
ATOM 1538 N N . TRP B 1 4 ? 19.5 -9.766 -7.723 1 30.39 4 TRP B N 1
ATOM 1539 C CA . TRP B 1 4 ? 19.438 -8.539 -8.508 1 30.39 4 TRP B CA 1
ATOM 1540 C C . TRP B 1 4 ? 19.203 -7.328 -7.609 1 30.39 4 TRP B C 1
ATOM 1542 O O . TRP B 1 4 ? 18.359 -7.359 -6.715 1 30.39 4 TRP B O 1
ATOM 1552 N N . TYR B 1 5 ? 20.234 -6.684 -7.387 1 34.22 5 TYR B N 1
ATOM 1553 C CA . TYR B 1 5 ? 20.156 -5.348 -6.809 1 34.22 5 TYR B CA 1
ATOM 1554 C C . TYR B 1 5 ? 19.406 -4.395 -7.742 1 34.22 5 TYR B C 1
ATOM 1556 O O . TYR B 1 5 ? 19.859 -4.133 -8.859 1 34.22 5 TYR B O 1
ATOM 1564 N N . ILE B 1 6 ? 18.266 -4.547 -7.984 1 34.5 6 ILE B N 1
ATOM 1565 C CA . ILE B 1 6 ? 17.672 -3.514 -8.828 1 34.5 6 ILE B CA 1
ATOM 1566 C C . ILE B 1 6 ? 17.562 -2.209 -8.047 1 34.5 6 ILE B C 1
ATOM 1568 O O . ILE B 1 6 ? 16.844 -2.139 -7.043 1 34.5 6 ILE B O 1
ATOM 1572 N N . GLU B 1 7 ? 18.562 -1.526 -7.758 1 35.19 7 GLU B N 1
ATOM 1573 C CA . GLU B 1 7 ? 18.516 -0.134 -7.32 1 35.19 7 GLU B CA 1
ATOM 1574 C C . GLU B 1 7 ? 17.734 0.731 -8.312 1 35.19 7 GLU B C 1
ATOM 1576 O O . GLU B 1 7 ? 18.312 1.234 -9.281 1 35.19 7 GLU B O 1
ATOM 1581 N N . LYS B 1 8 ? 16.688 0.41 -8.797 1 37.38 8 LYS B N 1
ATOM 1582 C CA . LYS B 1 8 ? 16.016 1.26 -9.766 1 37.38 8 LYS B CA 1
ATOM 1583 C C . LYS B 1 8 ? 15.633 2.605 -9.156 1 37.38 8 LYS B C 1
ATOM 1585 O O . LYS B 1 8 ? 14.57 2.744 -8.555 1 37.38 8 LYS B O 1
ATOM 1590 N N . SER B 1 9 ? 16.438 3.148 -8.328 1 37.78 9 SER B N 1
ATOM 1591 C CA . SER B 1 9 ? 16.141 4.5 -7.867 1 37.78 9 SER B CA 1
ATOM 1592 C C . SER B 1 9 ? 15.531 5.348 -8.977 1 37.78 9 SER B C 1
ATOM 1594 O O . SER B 1 9 ? 14.625 6.145 -8.727 1 37.78 9 SER B O 1
ATOM 1596 N N . ARG B 1 10 ? 16.406 5.629 -10.094 1 36.06 10 ARG B N 1
ATOM 1597 C CA . ARG B 1 10 ? 16.062 6.664 -11.062 1 36.06 10 ARG B CA 1
ATOM 1598 C C . ARG B 1 10 ? 14.891 6.215 -11.938 1 36.06 10 ARG B C 1
ATOM 1600 O O . ARG B 1 10 ? 15.078 5.898 -13.109 1 36.06 10 ARG B O 1
ATOM 1607 N N . VAL B 1 11 ? 14.195 5.32 -11.555 1 35.5 11 VAL B N 1
ATOM 1608 C CA . VAL B 1 11 ? 13.117 4.988 -12.484 1 35.5 11 VAL B CA 1
ATOM 1609 C C . VAL B 1 11 ? 12.297 6.238 -12.781 1 35.5 11 VAL B C 1
ATOM 1611 O O . VAL B 1 11 ? 12.062 7.062 -11.898 1 35.5 11 VAL B O 1
ATOM 1614 N N . HIS B 1 12 ? 12.312 6.641 -14.016 1 39.19 12 HIS B N 1
ATOM 1615 C CA . HIS B 1 12 ? 11.344 7.633 -14.469 1 39.19 12 HIS B CA 1
ATOM 1616 C C . HIS B 1 12 ? 10.016 7.488 -13.727 1 39.19 12 HIS B C 1
ATOM 1618 O O . HIS B 1 12 ? 9.656 6.391 -13.297 1 39.19 12 HIS B O 1
ATOM 1624 N N . LYS B 1 13 ? 9.711 8.641 -13.172 1 41.59 13 LYS B N 1
ATOM 1625 C CA . LYS B 1 13 ? 8.359 8.664 -12.625 1 41.59 13 LYS B CA 1
ATOM 1626 C C . LYS B 1 13 ? 7.469 7.621 -13.297 1 41.59 13 LYS B C 1
ATOM 1628 O O . LYS B 1 13 ? 7.297 7.641 -14.523 1 41.59 13 LYS B O 1
ATOM 1633 N N . PRO B 1 14 ? 7.469 6.457 -12.75 1 38.25 14 PRO B N 1
ATOM 1634 C CA . PRO B 1 14 ? 6.484 5.625 -13.445 1 38.25 14 PRO B CA 1
ATOM 1635 C C . PRO B 1 14 ? 5.242 6.402 -13.859 1 38.25 14 PRO B C 1
ATOM 1637 O O . PRO B 1 14 ? 4.816 7.32 -13.156 1 38.25 14 PRO B O 1
ATOM 1640 N N . LYS B 1 15 ? 5.016 6.492 -15.039 1 37.66 15 LYS B N 1
ATOM 1641 C CA . LYS B 1 15 ? 3.707 7.027 -15.406 1 37.66 15 LYS B CA 1
ATOM 1642 C C . LYS B 1 15 ? 2.643 6.625 -14.391 1 37.66 15 LYS B C 1
ATOM 1644 O O . LYS B 1 15 ? 2.746 5.57 -13.758 1 37.66 15 LYS B O 1
ATOM 1649 N N . GLU B 1 16 ? 2.07 7.648 -13.773 1 37.94 16 GLU B N 1
ATOM 1650 C CA . GLU B 1 16 ? 0.941 7.43 -12.875 1 37.94 16 GLU B CA 1
ATOM 1651 C C . GLU B 1 16 ? 0.235 6.113 -13.188 1 37.94 16 GLU B C 1
ATOM 1653 O O . G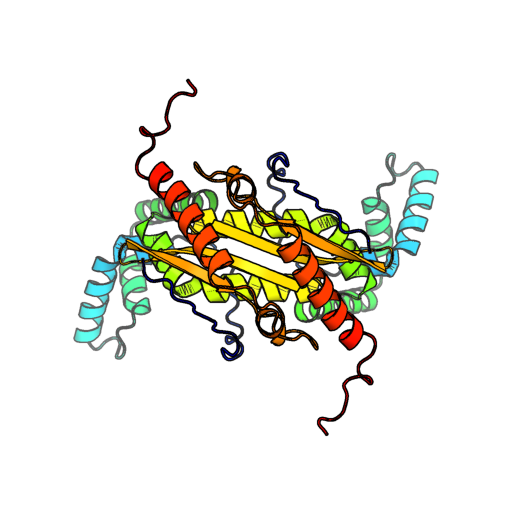LU B 1 16 ? -0.628 6.059 -14.062 1 37.94 16 GLU B O 1
ATOM 1658 N N . VAL B 1 17 ? 0.932 5.16 -13.477 1 32.97 17 VAL B N 1
ATOM 1659 C CA . VAL B 1 17 ? 0.09 3.971 -13.57 1 32.97 17 VAL B CA 1
ATOM 1660 C C . VAL B 1 17 ? -0.594 3.711 -12.234 1 32.97 17 VAL B C 1
ATOM 1662 O O . VAL B 1 17 ? 0.074 3.557 -11.203 1 32.97 17 VAL B O 1
ATOM 1665 N N . LYS B 1 18 ? -1.688 4.266 -11.992 1 41.19 18 LYS B N 1
ATOM 1666 C CA . LYS B 1 18 ? -2.535 3.812 -10.891 1 41.19 18 LYS B CA 1
ATOM 1667 C C . LYS B 1 18 ? -2.385 2.311 -10.664 1 41.19 18 LYS B C 1
ATOM 1669 O O . LYS B 1 18 ? -2.748 1.508 -11.531 1 41.19 18 LYS B O 1
ATOM 1674 N N . VAL B 1 19 ? -1.351 1.857 -10.211 1 40.97 19 VAL B N 1
ATOM 1675 C CA . VAL B 1 19 ? -1.461 0.469 -9.781 1 40.97 19 VAL B CA 1
ATOM 1676 C C . VAL B 1 19 ? -2.844 0.223 -9.18 1 40.97 19 VAL B C 1
ATOM 1678 O O . VAL B 1 19 ? -3.178 0.778 -8.133 1 40.97 19 VAL B O 1
ATOM 1681 N N . ARG B 1 20 ? -3.861 0.333 -9.883 1 42.5 20 ARG B N 1
ATOM 1682 C CA . ARG B 1 20 ? -5.172 -0.105 -9.414 1 42.5 20 ARG B CA 1
ATOM 1683 C C . ARG B 1 20 ? -5.035 -1.222 -8.383 1 42.5 20 ARG B C 1
ATOM 1685 O O . ARG B 1 20 ? -4.117 -2.041 -8.469 1 42.5 20 ARG B O 1
ATOM 1692 N N . SER B 1 21 ? -5.418 -0.89 -7.211 1 53.88 21 SER B N 1
ATOM 1693 C CA . SER B 1 21 ? -5.633 -2.01 -6.297 1 53.88 21 SER B CA 1
ATOM 1694 C C . SER B 1 21 ? -5.871 -3.307 -7.062 1 53.88 21 SER B C 1
ATOM 1696 O O . SER B 1 21 ? -6.633 -3.332 -8.031 1 53.88 21 SER B O 1
ATOM 1698 N N . MET B 1 22 ? -4.762 -4.094 -7.297 1 67.44 22 MET B N 1
ATOM 1699 C CA . MET B 1 22 ? -4.965 -5.367 -7.988 1 67.44 22 MET B CA 1
ATOM 1700 C C . MET B 1 22 ? -6.25 -6.039 -7.523 1 67.44 22 MET B C 1
ATOM 1702 O O . MET B 1 22 ? -6.254 -6.758 -6.523 1 67.44 22 MET B O 1
ATOM 1706 N N . ASN B 1 23 ? -7.391 -5.457 -7.965 1 84.56 23 ASN B N 1
ATOM 1707 C CA . ASN B 1 23 ? -8.672 -6.109 -7.727 1 84.56 23 ASN B CA 1
ATOM 1708 C C . ASN B 1 23 ? -9.062 -7.016 -8.891 1 84.56 23 ASN B C 1
ATOM 1710 O O . ASN B 1 23 ? -9.406 -6.531 -9.977 1 84.56 23 ASN B O 1
ATOM 1714 N N . TRP B 1 24 ? -9.062 -8.312 -8.539 1 93.94 24 TRP B N 1
ATOM 1715 C CA . TRP B 1 24 ? -9.375 -9.305 -9.562 1 93.94 24 TRP B CA 1
ATOM 1716 C C . TRP B 1 24 ? -10.859 -9.258 -9.922 1 93.94 24 TRP B C 1
ATOM 1718 O O . TRP B 1 24 ? -11.711 -9.117 -9.039 1 93.94 24 TRP B O 1
ATOM 1728 N N . ASN B 1 25 ? -11.164 -9.289 -11.164 1 94.75 25 ASN B N 1
ATOM 1729 C CA . ASN B 1 25 ? -12.5 -9.539 -11.695 1 94.75 25 ASN B CA 1
ATOM 1730 C C . ASN B 1 25 ? -12.516 -10.742 -12.633 1 94.75 25 ASN B C 1
ATOM 1732 O O . ASN B 1 25 ? -11.477 -11.344 -12.891 1 94.75 25 ASN B O 1
ATOM 1736 N N . PHE B 1 26 ? -13.695 -11.141 -13.094 1 95.5 26 PHE B N 1
ATOM 1737 C CA . PHE B 1 26 ? -13.828 -12.391 -13.844 1 95.5 26 PHE B CA 1
ATOM 1738 C C . PHE B 1 26 ? -13.047 -12.32 -15.148 1 95.5 26 PHE B C 1
ATOM 1740 O O . PHE B 1 26 ? -12.516 -13.336 -15.617 1 95.5 26 PHE B O 1
ATOM 1747 N N . ARG B 1 27 ? -12.93 -11.18 -15.758 1 95.06 27 ARG B N 1
ATOM 1748 C CA . ARG B 1 27 ? -12.195 -11.008 -17 1 95.06 27 ARG B CA 1
ATOM 1749 C C . ARG B 1 27 ? -10.711 -11.281 -16.812 1 95.06 27 ARG B C 1
ATOM 1751 O O . ARG B 1 27 ? -10.086 -11.984 -17.609 1 95.06 27 ARG B O 1
ATOM 1758 N N . MET B 1 28 ? -10.203 -10.742 -15.773 1 94.94 28 MET B N 1
ATOM 1759 C CA . MET B 1 28 ? -8.789 -10.938 -15.461 1 94.94 28 MET B CA 1
ATOM 1760 C C . MET B 1 28 ? -8.492 -12.398 -15.156 1 94.94 28 MET B C 1
ATOM 1762 O O . MET B 1 28 ? -7.453 -12.922 -15.562 1 94.94 28 MET B O 1
ATOM 1766 N N . VAL B 1 29 ? -9.359 -12.93 -14.406 1 96.81 29 VAL B N 1
ATOM 1767 C CA . VAL B 1 29 ? -9.195 -14.344 -14.078 1 96.81 29 VAL B CA 1
ATOM 1768 C C . VAL B 1 29 ? -9.219 -15.172 -15.359 1 96.81 29 VAL B C 1
ATOM 1770 O O . VAL B 1 29 ? -8.391 -16.078 -15.539 1 96.81 29 VAL B O 1
ATOM 1773 N N . ALA B 1 30 ? -10.109 -14.883 -16.25 1 96.75 30 ALA B N 1
ATOM 1774 C CA . ALA B 1 30 ? -10.18 -15.578 -17.531 1 96.75 30 ALA B CA 1
ATOM 1775 C C . ALA B 1 30 ? -8.875 -15.422 -18.312 1 96.75 30 ALA B C 1
ATOM 1777 O O . ALA B 1 30 ? -8.406 -16.375 -18.938 1 96.75 30 ALA B O 1
ATOM 1778 N N . ALA B 1 31 ? -8.344 -14.25 -18.266 1 95.19 31 ALA B N 1
ATOM 1779 C CA . ALA B 1 31 ? -7.098 -13.969 -18.969 1 95.19 31 ALA B CA 1
ATOM 1780 C C . ALA B 1 31 ? -5.977 -14.883 -18.484 1 95.19 31 ALA B C 1
ATOM 1782 O O . ALA B 1 31 ? -5.102 -15.273 -19.266 1 95.19 31 ALA B O 1
ATOM 1783 N N . VAL B 1 32 ? -6.004 -15.195 -17.203 1 95.69 32 VAL B N 1
ATOM 1784 C CA . VAL B 1 32 ? -4.957 -16.031 -16.609 1 95.69 32 VAL B CA 1
ATOM 1785 C C . VAL B 1 32 ? -5.258 -17.5 -16.859 1 95.69 32 VAL B C 1
ATOM 1787 O O . VAL B 1 32 ? -4.395 -18.234 -17.344 1 95.69 32 VAL B O 1
ATOM 1790 N N . LEU B 1 33 ? -6.453 -17.922 -16.641 1 96.25 33 LEU B N 1
ATOM 1791 C CA . LEU B 1 33 ? -6.793 -19.344 -16.656 1 96.25 33 LEU B CA 1
ATOM 1792 C C . LEU B 1 33 ? -7.012 -19.844 -18.078 1 96.25 33 LEU B C 1
ATOM 1794 O O . LEU B 1 33 ? -6.805 -21.031 -18.359 1 96.25 33 LEU B O 1
ATOM 1798 N N . LYS B 1 34 ? -7.434 -19 -18.938 1 95.81 34 LYS B N 1
ATOM 1799 C CA . LYS B 1 34 ? -7.742 -19.391 -20.312 1 95.81 34 LYS B CA 1
ATOM 1800 C C . LYS B 1 34 ? -6.75 -18.781 -21.297 1 95.81 34 LYS B C 1
ATOM 1802 O O . LYS B 1 34 ? -7.121 -18.422 -22.422 1 95.81 34 LYS B O 1
ATOM 1807 N N . LYS B 1 35 ? -5.656 -18.641 -20.828 1 93.94 35 LYS B N 1
ATOM 1808 C CA . LYS B 1 35 ? -4.617 -17.984 -21.625 1 93.94 35 LYS B CA 1
ATOM 1809 C C . LYS B 1 35 ? -4.434 -18.688 -22.969 1 93.94 35 LYS B C 1
ATOM 1811 O O . LYS B 1 35 ? -4.312 -18.031 -24.016 1 93.94 35 LYS B O 1
ATOM 1816 N N . LYS B 1 36 ? -4.395 -19.984 -22.984 1 93.69 36 LYS B N 1
ATOM 1817 C CA . LYS B 1 36 ? -4.219 -20.734 -24.219 1 93.69 36 LYS B CA 1
ATOM 1818 C C . LYS B 1 36 ? -5.367 -20.484 -25.188 1 93.69 36 LYS B C 1
ATOM 1820 O O . LYS B 1 36 ? -5.145 -20.266 -26.375 1 93.69 36 LYS B O 1
ATOM 1825 N N . GLU B 1 37 ? -6.516 -20.578 -24.688 1 93.94 37 GLU B N 1
ATOM 1826 C CA . GLU B 1 37 ? -7.691 -20.344 -25.516 1 93.94 37 GLU B CA 1
ATOM 1827 C C . GLU B 1 37 ? -7.684 -18.922 -26.109 1 93.94 37 GLU B C 1
ATOM 1829 O O . GLU B 1 37 ? -8.07 -18.719 -27.25 1 93.94 37 GLU B O 1
ATOM 1834 N N . VAL B 1 38 ? -7.262 -17.969 -25.328 1 93.31 38 VAL B N 1
ATOM 1835 C CA . VAL B 1 38 ? -7.215 -16.578 -25.75 1 93.31 38 VAL B CA 1
ATOM 1836 C C . VAL B 1 38 ? -6.195 -16.422 -26.891 1 93.31 38 VAL B C 1
ATOM 1838 O O . VAL B 1 38 ? -6.457 -15.734 -27.875 1 93.31 38 VAL B O 1
ATOM 1841 N N . LYS B 1 39 ? -5.145 -17.062 -26.719 1 91.44 39 LYS B N 1
ATOM 1842 C CA . LYS B 1 39 ? -4.117 -17 -27.75 1 91.44 39 LYS B CA 1
ATOM 1843 C C . LYS B 1 39 ? -4.605 -17.641 -29.047 1 91.44 39 LYS B C 1
ATOM 1845 O O . LYS B 1 39 ? -4.324 -17.141 -30.141 1 91.44 39 LYS B O 1
ATOM 1850 N N . GLU B 1 40 ? -5.195 -18.719 -28.906 1 91.19 40 GLU B N 1
ATOM 1851 C CA . GLU B 1 40 ? -5.77 -19.375 -30.078 1 91.19 40 GLU B CA 1
ATOM 1852 C C . GLU B 1 40 ? -6.777 -18.469 -30.766 1 91.19 40 GLU B C 1
ATOM 1854 O O . GLU B 1 40 ? -6.781 -18.359 -32 1 91.19 40 GLU B O 1
ATOM 1859 N N . ALA B 1 41 ? -7.562 -17.828 -30 1 90.12 41 ALA B N 1
ATOM 1860 C CA . ALA B 1 41 ? -8.547 -16.891 -30.547 1 90.12 41 ALA B CA 1
ATOM 1861 C C . ALA B 1 41 ? -7.871 -15.719 -31.25 1 90.12 41 ALA B C 1
ATOM 1863 O O . ALA B 1 41 ? -8.344 -15.25 -32.281 1 90.12 41 ALA B O 1
ATOM 1864 N N . GLN B 1 42 ? -6.828 -15.258 -30.641 1 87.31 42 GLN B N 1
ATOM 1865 C CA . GLN B 1 42 ? -6.039 -14.203 -31.266 1 87.31 42 GLN B CA 1
ATOM 1866 C C . GLN B 1 42 ? -5.602 -14.609 -32.688 1 87.31 42 GLN B C 1
ATOM 1868 O O . GLN B 1 42 ? -5.656 -13.797 -33.594 1 87.31 42 GLN B O 1
ATOM 1873 N N . GLY B 1 43 ? -5.219 -15.789 -32.781 1 84.75 43 GLY B N 1
ATOM 1874 C CA . GLY B 1 43 ? -4.809 -16.328 -34.062 1 84.75 43 GLY B CA 1
ATOM 1875 C C . GLY B 1 43 ? -5.941 -16.391 -35.094 1 84.75 43 GLY B C 1
ATOM 1876 O O . GLY B 1 43 ? -5.758 -16.016 -36.25 1 84.75 43 GLY B O 1
ATOM 1877 N N . ILE B 1 44 ? -7 -16.828 -34.656 1 83.62 44 ILE B N 1
ATOM 1878 C CA . ILE B 1 44 ? -8.172 -16.938 -35.531 1 83.62 44 ILE B CA 1
ATOM 1879 C C . ILE B 1 44 ? -8.578 -15.555 -36.031 1 83.62 44 ILE B C 1
ATOM 1881 O O . ILE B 1 44 ? -8.844 -15.383 -37.219 1 83.62 44 ILE B O 1
ATOM 1885 N N . LEU B 1 45 ? -8.547 -14.617 -35.188 1 84.06 45 LEU B N 1
ATOM 1886 C CA . LEU B 1 45 ? -9 -13.273 -35.531 1 84.06 45 LEU B CA 1
ATOM 1887 C C . LEU B 1 45 ? -8 -12.57 -36.438 1 84.06 45 LEU B C 1
ATOM 1889 O O . LEU B 1 45 ? -8.391 -11.742 -37.25 1 84.06 45 LEU B O 1
ATOM 1893 N N . SER B 1 46 ? -6.801 -12.844 -36.188 1 79.19 46 SER B N 1
ATOM 1894 C CA . SER B 1 46 ? -5.777 -12.25 -37.062 1 79.19 46 SER B CA 1
ATOM 1895 C C . SER B 1 46 ? -5.859 -12.797 -38.469 1 79.19 46 SER B C 1
ATOM 1897 O O . SER B 1 46 ? -5.645 -12.062 -39.438 1 79.19 46 SER B O 1
ATOM 1899 N N . THR B 1 47 ? -6.125 -13.984 -38.562 1 75.19 47 THR B N 1
ATOM 1900 C CA . THR B 1 47 ? -6.195 -14.625 -39.875 1 75.19 47 THR B CA 1
ATOM 1901 C C . THR B 1 47 ? -7.453 -14.188 -40.625 1 75.19 47 THR B C 1
ATOM 1903 O O . THR B 1 47 ? -7.434 -14.039 -41.844 1 75.19 47 THR B O 1
ATOM 1906 N N . ASP B 1 48 ? -8.477 -13.961 -39.938 1 64.12 48 ASP B N 1
ATOM 1907 C CA . ASP B 1 48 ? -9.758 -13.633 -40.531 1 64.12 48 ASP B CA 1
ATOM 1908 C C . ASP B 1 48 ? -9.828 -12.156 -40.938 1 64.12 48 ASP B C 1
ATOM 1910 O O . ASP B 1 48 ? -10.758 -11.734 -41.625 1 64.12 48 ASP B O 1
ATOM 1914 N N . GLY B 1 49 ? -8.805 -11.438 -40.844 1 62.34 49 GLY B N 1
ATOM 1915 C CA . GLY B 1 49 ? -8.812 -10.023 -41.188 1 62.34 49 GLY B CA 1
ATOM 1916 C C . GLY B 1 49 ? -9.695 -9.195 -40.281 1 62.34 49 GLY B C 1
ATOM 1917 O O . GLY B 1 49 ? -9.953 -8.016 -40.531 1 62.34 49 GLY B O 1
ATOM 1918 N N . ARG B 1 50 ? -10.461 -9.75 -39.562 1 54.53 50 ARG B N 1
ATOM 1919 C CA . ARG B 1 50 ? -11.469 -9 -38.812 1 54.53 50 ARG B CA 1
ATOM 1920 C C . ARG B 1 50 ? -10.828 -7.965 -37.906 1 54.53 50 ARG B C 1
ATOM 1922 O O . ARG B 1 50 ? -11.414 -6.914 -37.625 1 54.53 50 ARG B O 1
ATOM 1929 N N . ILE B 1 51 ? -9.695 -8.289 -37.375 1 57.56 51 ILE B N 1
ATOM 1930 C CA . ILE B 1 51 ? -9.047 -7.289 -36.531 1 57.56 51 ILE B CA 1
ATOM 1931 C C . ILE B 1 51 ? -7.625 -7.043 -37.031 1 57.56 51 ILE B C 1
ATOM 1933 O O . ILE B 1 51 ? -6.887 -7.988 -37.344 1 57.56 51 ILE B O 1
ATOM 1937 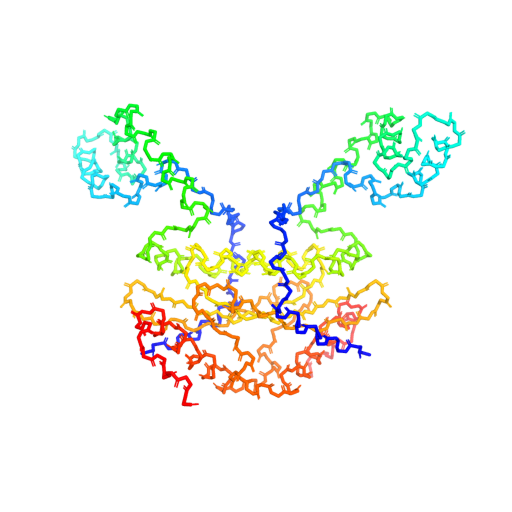N N . LYS B 1 52 ? -7.527 -6.027 -37.531 1 55.16 52 LYS B N 1
ATOM 1938 C CA . LYS B 1 52 ? -6.203 -5.645 -38 1 55.16 52 LYS B CA 1
ATOM 1939 C C . LYS B 1 52 ? -5.129 -5.98 -36.969 1 55.16 52 LYS B C 1
ATOM 1941 O O . LYS B 1 52 ? -3.994 -6.301 -37.344 1 55.16 52 LYS B O 1
ATOM 1946 N N . PHE B 1 53 ? -5.379 -5.719 -35.75 1 55.91 53 PHE B N 1
ATOM 1947 C CA . PHE B 1 53 ? -4.41 -5.891 -34.688 1 55.91 53 PHE B CA 1
ATOM 1948 C C . PHE B 1 53 ? -4.934 -6.863 -33.625 1 55.91 53 PHE B C 1
ATOM 1950 O O . PHE B 1 53 ? -5.945 -6.598 -32.969 1 55.91 53 PHE B O 1
ATOM 1957 N N . GLY B 1 54 ? -4.883 -8.141 -33.906 1 60.56 54 GLY B N 1
ATOM 1958 C CA . GLY B 1 54 ? -5.203 -9.25 -33.031 1 60.56 54 GLY B CA 1
ATOM 1959 C C . GLY B 1 54 ? -4.617 -9.078 -31.641 1 60.56 54 GLY B C 1
ATOM 1960 O O . GLY B 1 54 ? -3.605 -9.703 -31.297 1 60.56 54 GLY B O 1
ATOM 1961 N N . THR B 1 55 ? -5.113 -8.188 -30.891 1 80.75 55 THR B N 1
ATOM 1962 C CA . THR B 1 55 ? -4.598 -7.883 -29.562 1 80.75 55 THR B CA 1
ATOM 1963 C C . THR B 1 55 ? -5.098 -8.906 -28.531 1 80.75 55 THR B C 1
ATOM 1965 O O . THR B 1 55 ? -6.051 -9.641 -28.797 1 80.75 55 THR B O 1
ATOM 1968 N N . PHE B 1 56 ? -4.332 -9.203 -27.656 1 86.19 56 PHE B N 1
ATOM 1969 C CA . PHE B 1 56 ? -4.719 -10.078 -26.547 1 86.19 56 PHE B CA 1
ATOM 1970 C C . PHE B 1 56 ? -6.121 -9.742 -26.062 1 86.19 56 PHE B C 1
ATOM 1972 O O . PHE B 1 56 ? -6.91 -10.633 -25.766 1 86.19 56 PHE B O 1
ATOM 1979 N N . GLN B 1 57 ? -6.441 -8.531 -26.156 1 88.5 57 GLN B N 1
ATOM 1980 C CA . GLN B 1 57 ? -7.746 -8.078 -25.688 1 88.5 57 GLN B CA 1
ATOM 1981 C C . GLN B 1 57 ? -8.859 -8.578 -26.609 1 88.5 57 GLN B C 1
ATOM 1983 O O . GLN B 1 57 ? -9.93 -8.977 -26.125 1 88.5 57 GLN B O 1
ATOM 1988 N N . ALA B 1 58 ? -8.547 -8.5 -27.812 1 87.56 58 ALA B N 1
ATOM 1989 C CA . ALA B 1 58 ? -9.547 -8.992 -28.75 1 87.56 58 ALA B CA 1
ATOM 1990 C C . ALA B 1 58 ? -9.773 -10.492 -28.578 1 87.56 58 ALA B C 1
ATOM 1992 O O . ALA B 1 58 ? -10.914 -10.961 -28.625 1 87.56 58 ALA B O 1
ATOM 1993 N N . GLY B 1 59 ? -8.711 -11.188 -28.469 1 91.25 59 GLY B N 1
ATOM 1994 C CA . GLY B 1 59 ? -8.828 -12.617 -28.203 1 91.25 59 GLY B CA 1
ATOM 1995 C C . GLY B 1 59 ? -9.602 -12.93 -26.938 1 91.25 59 GLY B C 1
ATOM 1996 O O . GLY B 1 59 ? -10.445 -13.82 -26.922 1 91.25 59 GLY B O 1
ATOM 1997 N N . LEU B 1 60 ? -9.336 -12.172 -25.938 1 93.5 60 LEU B N 1
ATOM 1998 C CA . LEU B 1 60 ? -10.023 -12.367 -24.672 1 93.5 60 LEU B CA 1
ATOM 1999 C C . LEU B 1 60 ? -11.516 -12.102 -24.812 1 93.5 60 LEU B C 1
ATOM 2001 O O . LEU B 1 60 ? -12.336 -12.875 -24.328 1 93.5 60 LEU B O 1
ATOM 2005 N N . ASN B 1 61 ? -11.859 -11.055 -25.438 1 92 61 ASN B N 1
ATOM 2006 C CA . ASN B 1 61 ? -13.266 -10.742 -25.656 1 92 61 ASN B CA 1
ATOM 2007 C C . ASN B 1 61 ? -13.969 -11.859 -26.438 1 92 61 ASN B C 1
ATOM 2009 O O . ASN B 1 61 ? -15.109 -12.203 -26.125 1 92 61 ASN B O 1
ATOM 2013 N N . TYR B 1 62 ? -13.281 -12.328 -27.375 1 91.19 62 TYR B N 1
ATOM 2014 C CA . TYR B 1 62 ? -13.82 -13.422 -28.172 1 91.19 62 TYR B CA 1
ATOM 2015 C C . TYR B 1 62 ? -14.141 -14.625 -27.312 1 91.19 62 TYR B C 1
ATOM 2017 O O . TYR B 1 62 ? -15.211 -15.227 -27.438 1 91.19 62 TYR B O 1
ATOM 2025 N N . VAL B 1 63 ? -13.297 -14.961 -26.453 1 94.06 63 VAL B N 1
ATOM 2026 C CA . VAL B 1 63 ? -13.461 -16.109 -25.578 1 94.06 63 VAL B CA 1
ATOM 2027 C C . VAL B 1 63 ? -14.594 -15.836 -24.578 1 94.06 63 VAL B C 1
ATOM 2029 O O . VAL B 1 63 ? -15.438 -16.703 -24.344 1 94.06 63 VAL B O 1
ATOM 2032 N N . LEU B 1 64 ? -14.641 -14.656 -24.047 1 95.25 64 LEU B N 1
ATOM 2033 C CA . LEU B 1 64 ? -15.641 -14.305 -23.031 1 95.25 64 LEU B CA 1
ATOM 2034 C C . LEU B 1 64 ? -17.047 -14.305 -23.641 1 95.25 64 LEU B C 1
ATOM 2036 O O . LEU B 1 64 ? -18.016 -14.68 -22.969 1 95.25 64 LEU B O 1
ATOM 2040 N N . GLU B 1 65 ? -17.156 -13.906 -24.781 1 93.5 65 GLU B N 1
ATOM 2041 C CA . GLU B 1 65 ? -18.438 -13.844 -25.469 1 93.5 65 GLU B CA 1
ATOM 2042 C C . GLU B 1 65 ? -19.016 -15.234 -25.672 1 93.5 65 GLU B C 1
ATOM 2044 O O . GLU B 1 65 ? -20.234 -15.414 -25.703 1 93.5 65 GLU B O 1
ATOM 2049 N N . LYS B 1 66 ? -18.203 -16.156 -25.797 1 93 66 LYS B N 1
ATOM 2050 C CA . LYS B 1 66 ? -18.641 -17.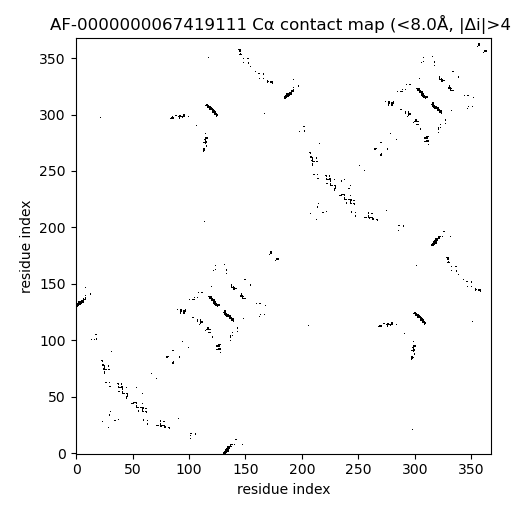531 -26.078 1 93 66 LYS B CA 1
ATOM 2051 C C . LYS B 1 66 ? -18.906 -18.297 -24.781 1 93 66 LYS B C 1
ATOM 2053 O O . LYS B 1 66 ? -19.453 -19.391 -24.812 1 93 66 LYS B O 1
ATOM 2058 N N . MET B 1 67 ? -18.594 -17.703 -23.703 1 94.31 67 MET B N 1
ATOM 2059 C CA . MET B 1 67 ? -18.734 -18.375 -22.422 1 94.31 67 MET B CA 1
ATOM 2060 C C . MET B 1 67 ? -20.188 -18.312 -21.938 1 94.31 67 MET B C 1
ATOM 2062 O O . MET B 1 67 ? -20.844 -17.281 -22.078 1 94.31 67 MET B O 1
ATOM 2066 N N . GLY B 1 68 ? -20.609 -19.469 -21.375 1 94.12 68 GLY B N 1
ATOM 2067 C CA . GLY B 1 68 ? -21.922 -19.484 -20.766 1 94.12 68 GLY B CA 1
ATOM 2068 C C . GLY B 1 68 ? -21.969 -18.75 -19.438 1 94.12 68 GLY B C 1
ATOM 2069 O O . GLY B 1 68 ? -20.922 -18.422 -18.875 1 94.12 68 GLY B O 1
ATOM 2070 N N . GLU B 1 69 ? -23.172 -18.5 -18.906 1 94.25 69 GLU B N 1
ATOM 2071 C CA . GLU B 1 69 ? -23.344 -17.75 -17.672 1 94.25 69 GLU B CA 1
ATOM 2072 C C . GLU B 1 69 ? -22.781 -18.516 -16.484 1 94.25 69 GLU B C 1
ATOM 2074 O O . GLU B 1 69 ? -22.234 -17.906 -15.555 1 94.25 69 GLU B O 1
ATOM 2079 N N . ASP B 1 70 ? -22.891 -19.766 -16.516 1 95.69 70 ASP B N 1
ATOM 2080 C CA . ASP B 1 70 ? -22.391 -20.594 -15.43 1 95.69 70 ASP B CA 1
ATOM 2081 C C . ASP B 1 70 ? -20.859 -20.484 -15.336 1 95.69 70 ASP B C 1
ATOM 2083 O O . ASP B 1 70 ? -20.312 -20.422 -14.234 1 95.69 70 ASP B O 1
ATOM 2087 N N . GLU B 1 71 ? -20.219 -20.484 -16.469 1 95.81 71 GLU B N 1
ATOM 2088 C CA . GLU B 1 71 ? -18.766 -20.375 -16.5 1 95.81 71 GLU B CA 1
ATOM 2089 C C . GLU B 1 71 ? -18.312 -19.016 -16 1 95.81 71 GLU B C 1
ATOM 2091 O O . GLU B 1 71 ? -17.312 -18.906 -15.281 1 95.81 71 GLU B O 1
ATOM 2096 N N . LYS B 1 72 ? -19.016 -18.047 -16.375 1 96.25 72 LYS B N 1
ATOM 2097 C CA . LYS B 1 72 ? -18.703 -16.688 -15.914 1 96.25 72 LYS B CA 1
ATOM 2098 C C . LYS B 1 72 ? -18.844 -16.578 -14.406 1 96.25 72 LYS B C 1
ATOM 2100 O O . LYS B 1 72 ? -18.031 -15.914 -13.742 1 96.25 72 LYS B O 1
ATOM 2105 N N . GLU B 1 73 ? -19.891 -17.141 -13.875 1 96.94 73 GLU B N 1
ATOM 2106 C CA . GLU B 1 73 ? -20.109 -17.109 -12.438 1 96.94 73 GLU B CA 1
ATOM 2107 C C . GLU B 1 73 ? -18.969 -17.812 -11.688 1 96.94 73 GLU B C 1
ATOM 2109 O O . GLU B 1 73 ? -18.562 -17.375 -10.609 1 96.94 73 GLU B O 1
ATOM 2114 N N . GLU B 1 74 ? -18.562 -18.891 -12.297 1 97.44 74 GLU B N 1
ATOM 2115 C CA . GLU B 1 74 ? -17.422 -19.578 -11.703 1 97.44 74 GLU B CA 1
ATOM 2116 C C . GLU B 1 74 ? -16.188 -18.688 -11.664 1 97.44 74 GLU B C 1
ATOM 2118 O O . GLU B 1 74 ? -15.461 -18.672 -10.672 1 97.44 74 GLU B O 1
ATOM 2123 N N . LEU B 1 75 ? -15.984 -18.016 -12.75 1 97.62 75 LEU B N 1
ATOM 2124 C CA . LEU B 1 75 ? -14.844 -17.109 -12.82 1 97.62 75 LEU B CA 1
ATOM 2125 C C . LEU B 1 75 ? -14.977 -15.984 -11.805 1 97.62 75 LEU B C 1
ATOM 2127 O O . LEU B 1 75 ? -13.97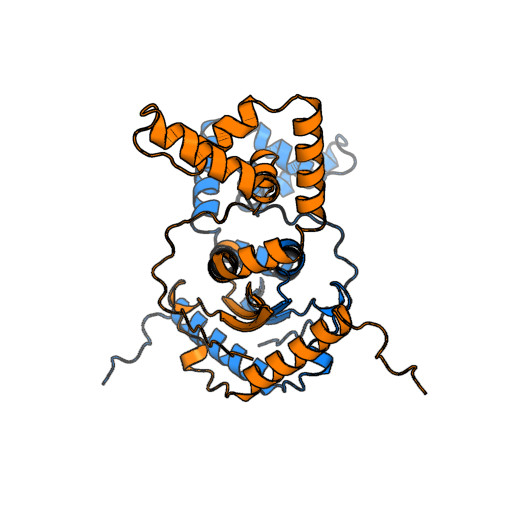7 -15.539 -11.227 1 97.62 75 LEU B O 1
ATOM 2131 N N . LYS B 1 76 ? -16.141 -15.5 -11.562 1 97 76 LYS B N 1
ATOM 2132 C CA . LYS B 1 76 ? -16.375 -14.477 -10.547 1 97 76 LYS B CA 1
ATOM 2133 C C . LYS B 1 76 ? -16.031 -15 -9.148 1 97 76 LYS B C 1
ATOM 2135 O O . LYS B 1 76 ? -15.438 -14.273 -8.344 1 97 76 LYS B O 1
ATOM 2140 N N . ASP B 1 77 ? -16.391 -16.172 -8.93 1 97.44 77 ASP B N 1
ATOM 2141 C CA . ASP B 1 77 ? -16.078 -16.781 -7.641 1 97.44 77 ASP B CA 1
ATOM 2142 C C . ASP B 1 77 ? -14.578 -16.906 -7.438 1 97.44 77 ASP B C 1
ATOM 2144 O O . ASP B 1 77 ? -14.07 -16.656 -6.34 1 97.44 77 ASP B O 1
ATOM 2148 N N . ILE B 1 78 ? -13.93 -17.281 -8.5 1 97.62 78 ILE B N 1
ATOM 2149 C CA . ILE B 1 78 ? -12.477 -17.391 -8.43 1 97.62 78 ILE B CA 1
ATOM 2150 C C . ILE B 1 78 ? -11.859 -16.016 -8.18 1 97.62 78 ILE B C 1
ATOM 2152 O O . ILE B 1 78 ? -10.914 -15.883 -7.402 1 97.62 78 ILE B O 1
ATOM 2156 N N . ALA B 1 79 ? -12.43 -15.039 -8.789 1 96.44 79 ALA B N 1
ATOM 2157 C CA . ALA B 1 79 ? -11.938 -13.68 -8.586 1 96.44 79 ALA B CA 1
ATOM 2158 C C . ALA B 1 79 ? -12.07 -13.266 -7.125 1 96.44 79 ALA B C 1
ATOM 2160 O O . ALA B 1 79 ? -11.141 -12.672 -6.559 1 96.44 79 ALA B O 1
ATOM 2161 N N . ILE B 1 80 ? -13.148 -13.562 -6.539 1 95 80 ILE B N 1
ATOM 2162 C CA . ILE B 1 80 ? -13.383 -13.258 -5.133 1 95 80 ILE B CA 1
ATOM 2163 C C . ILE B 1 80 ? -12.344 -13.969 -4.27 1 95 80 ILE B C 1
ATOM 2165 O O . ILE B 1 80 ? -11.75 -13.359 -3.373 1 95 80 ILE B O 1
ATOM 2169 N N . LYS B 1 81 ? -12.156 -15.172 -4.605 1 95.94 81 LYS B N 1
ATOM 2170 C CA . LYS B 1 81 ? -11.18 -15.961 -3.865 1 95.94 81 LYS B CA 1
ATOM 2171 C C . LYS B 1 81 ? -9.773 -15.383 -4.023 1 95.94 81 LYS B C 1
ATOM 2173 O O . LYS B 1 81 ? -9.031 -15.258 -3.047 1 95.94 81 LYS B O 1
ATOM 2178 N N . TRP B 1 82 ? -9.422 -15.031 -5.246 1 95.81 82 TRP B N 1
ATOM 2179 C CA . TRP B 1 82 ? -8.086 -14.484 -5.504 1 95.81 82 TRP B CA 1
ATOM 2180 C C . TRP B 1 82 ? -7.906 -13.141 -4.812 1 95.81 82 TRP B C 1
ATOM 2182 O O . TRP B 1 82 ? -6.793 -12.781 -4.422 1 95.81 82 TRP B O 1
ATOM 2192 N N . ASN B 1 83 ? -8.992 -12.391 -4.668 1 92.56 83 ASN B N 1
ATOM 2193 C CA . ASN B 1 83 ? -8.914 -11.117 -3.963 1 92.56 83 ASN B CA 1
ATOM 2194 C C . ASN B 1 83 ? -8.703 -11.312 -2.467 1 92.56 83 ASN B C 1
ATOM 2196 O O . ASN B 1 83 ? -8.039 -10.5 -1.816 1 92.56 83 ASN B O 1
ATOM 2200 N N . SER B 1 84 ? -9.164 -12.359 -1.975 1 89.62 84 SER B N 1
ATOM 2201 C CA . SER B 1 84 ? -9.102 -12.609 -0.538 1 89.62 84 SER B CA 1
ATOM 2202 C C . SER B 1 84 ? -7.836 -13.375 -0.166 1 89.62 84 SER B C 1
ATOM 2204 O O . SER B 1 84 ? -7.172 -13.039 0.817 1 89.62 84 SER B O 1
ATOM 2206 N N . GLU B 1 85 ? -7.457 -14.367 -1.011 1 91.88 85 GLU B N 1
ATOM 2207 C CA . GLU B 1 85 ? -6.402 -15.297 -0.622 1 91.88 85 GLU B CA 1
ATOM 2208 C C . GLU B 1 85 ? -5.191 -15.172 -1.546 1 91.88 85 GLU B C 1
ATOM 2210 O O . GLU B 1 85 ? -4.102 -15.641 -1.212 1 91.88 85 GLU B O 1
ATOM 2215 N N . GLY B 1 86 ? -5.418 -14.594 -2.617 1 94.5 86 GLY B N 1
ATOM 2216 C CA . GLY B 1 86 ? -4.355 -14.492 -3.605 1 94.5 86 GLY B CA 1
ATOM 2217 C C . GLY B 1 86 ? -4.484 -15.5 -4.727 1 94.5 86 GLY B C 1
ATOM 2218 O O . GLY B 1 86 ? -5.098 -16.562 -4.547 1 94.5 86 GLY B O 1
ATOM 2219 N N . PRO B 1 87 ? -3.924 -15.203 -5.887 1 96.62 87 PRO B N 1
ATOM 2220 C CA . PRO B 1 87 ? -3.891 -16.141 -7.008 1 96.62 87 PRO B CA 1
ATOM 2221 C C . PRO B 1 87 ? -2.879 -17.266 -6.801 1 96.62 87 PRO B C 1
ATOM 2223 O O . PRO B 1 87 ? -2.178 -17.297 -5.789 1 96.62 87 PRO B O 1
ATOM 2226 N N . PRO B 1 88 ? -2.891 -18.203 -7.73 1 95.31 88 PRO B N 1
ATOM 2227 C CA . PRO B 1 88 ? -1.931 -19.297 -7.617 1 95.31 88 PRO B CA 1
ATOM 2228 C C . PRO B 1 88 ? -0.48 -18.828 -7.672 1 95.31 88 PRO B C 1
ATOM 2230 O O . PRO B 1 88 ? -0.205 -17.719 -8.148 1 95.31 88 PRO B O 1
ATOM 2233 N N . ALA B 1 89 ? 0.392 -19.688 -7.289 1 93.31 89 ALA B N 1
ATOM 2234 C CA . ALA B 1 89 ? 1.803 -19.359 -7.105 1 93.31 89 ALA B CA 1
ATOM 2235 C C . ALA B 1 89 ? 2.418 -18.844 -8.398 1 93.31 89 ALA B C 1
ATOM 2237 O O . ALA B 1 89 ? 3.162 -17.859 -8.391 1 93.31 89 ALA B O 1
ATOM 2238 N N . GLU B 1 90 ? 2.1 -19.5 -9.445 1 93.88 90 GLU B N 1
ATOM 2239 C CA . GLU B 1 90 ? 2.66 -19.094 -10.734 1 93.88 90 GLU B CA 1
ATOM 2240 C C . GLU B 1 90 ? 2.258 -17.672 -11.086 1 93.88 90 GLU B C 1
ATOM 2242 O O . GLU B 1 90 ? 3.076 -16.891 -11.586 1 93.88 90 GLU B O 1
ATOM 2247 N N . GLU B 1 91 ? 1.026 -17.375 -10.82 1 95.19 91 GLU B N 1
ATOM 2248 C CA . GLU B 1 91 ? 0.545 -16.016 -11.109 1 95.19 91 GLU B CA 1
ATOM 2249 C C . GLU B 1 91 ? 1.139 -15 -10.141 1 95.19 91 GLU B C 1
ATOM 2251 O O . GLU B 1 91 ? 1.429 -13.867 -10.531 1 95.19 91 GLU B O 1
ATOM 2256 N N . LYS B 1 92 ? 1.343 -15.359 -8.898 1 94.94 92 LYS B N 1
ATOM 2257 C CA . LYS B 1 92 ? 2.023 -14.484 -7.953 1 94.94 92 LYS B CA 1
ATOM 2258 C C . LYS B 1 92 ? 3.42 -14.117 -8.445 1 94.94 92 LYS B C 1
ATOM 2260 O O . LYS B 1 92 ? 3.824 -12.953 -8.383 1 94.94 92 LYS B O 1
ATOM 2265 N N . GLN B 1 93 ? 4.066 -15.109 -8.938 1 94.75 93 GLN B N 1
ATOM 2266 C CA . GLN B 1 93 ? 5.414 -14.898 -9.453 1 94.75 93 GLN B CA 1
ATOM 2267 C C . GLN B 1 93 ? 5.41 -13.938 -10.641 1 94.75 93 GLN B C 1
ATOM 2269 O O . GLN B 1 93 ? 6.227 -13.016 -10.703 1 94.75 93 GLN B O 1
ATOM 2274 N N . ARG B 1 94 ? 4.496 -14.195 -11.492 1 93.94 94 ARG B N 1
ATOM 2275 C CA . ARG B 1 94 ? 4.375 -13.336 -12.664 1 93.94 94 ARG B CA 1
ATOM 2276 C C . ARG B 1 94 ? 4.078 -11.891 -12.258 1 93.94 94 ARG B C 1
ATOM 2278 O O . ARG B 1 94 ? 4.691 -10.953 -12.773 1 93.94 94 ARG B O 1
ATOM 2285 N N . LEU B 1 95 ? 3.152 -11.766 -11.375 1 93.75 95 LEU B N 1
ATOM 2286 C CA . LEU B 1 95 ? 2.779 -10.438 -10.906 1 93.75 95 LEU B CA 1
ATOM 2287 C C . LEU B 1 95 ? 3.957 -9.75 -10.219 1 93.75 95 LEU B C 1
ATOM 2289 O O . LEU B 1 95 ? 4.18 -8.555 -10.406 1 93.75 95 LEU B O 1
ATOM 2293 N N . SER B 1 96 ? 4.645 -10.469 -9.406 1 93.62 96 SER B N 1
ATOM 2294 C CA . SER B 1 96 ? 5.793 -9.898 -8.703 1 93.62 96 SER B CA 1
ATOM 2295 C C . SER B 1 96 ? 6.844 -9.398 -9.688 1 93.62 96 SER B C 1
ATOM 2297 O O . SER B 1 96 ? 7.352 -8.281 -9.547 1 93.62 96 SER B O 1
ATOM 2299 N N . GLU B 1 97 ? 7.137 -10.172 -10.602 1 91.62 97 GLU B N 1
ATOM 2300 C CA . GLU B 1 97 ? 8.141 -9.805 -11.602 1 91.62 97 GLU B CA 1
ATOM 2301 C C . GLU B 1 97 ? 7.734 -8.547 -12.359 1 91.62 97 GLU B C 1
ATOM 2303 O O . GLU B 1 97 ? 8.57 -7.684 -12.633 1 91.62 97 GLU B O 1
ATOM 2308 N N . LYS B 1 98 ? 6.559 -8.477 -12.594 1 89.12 98 LYS B N 1
ATOM 2309 C CA . LYS B 1 98 ? 6.086 -7.41 -13.469 1 89.12 98 LYS B CA 1
ATOM 2310 C C . LYS B 1 98 ? 5.77 -6.148 -12.672 1 89.12 98 LYS B C 1
ATOM 2312 O O . LYS B 1 98 ? 5.973 -5.035 -13.156 1 89.12 98 LYS B O 1
ATOM 2317 N N . TRP B 1 99 ? 5.289 -6.344 -11.43 1 90.94 99 TRP B N 1
ATOM 2318 C CA . TRP B 1 99 ? 4.602 -5.199 -10.836 1 90.94 99 TRP B CA 1
ATOM 2319 C C . TRP B 1 99 ? 5.172 -4.875 -9.461 1 90.94 99 TRP B C 1
ATOM 2321 O O . TRP B 1 99 ? 4.77 -3.893 -8.828 1 90.94 99 TRP B O 1
ATOM 2331 N N . ALA B 1 100 ? 6.109 -5.598 -8.922 1 91.69 100 ALA B N 1
ATOM 2332 C CA . ALA B 1 100 ? 6.613 -5.379 -7.566 1 91.69 100 ALA B CA 1
ATOM 2333 C C . ALA B 1 100 ? 7.133 -3.953 -7.398 1 91.69 100 ALA B C 1
ATOM 2335 O O . ALA B 1 100 ? 6.812 -3.277 -6.418 1 91.69 100 ALA B O 1
ATOM 2336 N N . MET B 1 101 ? 7.848 -3.5 -8.375 1 90.5 101 MET B N 1
ATOM 2337 C CA . MET B 1 101 ? 8.43 -2.162 -8.281 1 90.5 101 MET B CA 1
ATOM 2338 C C . MET B 1 101 ? 7.34 -1.098 -8.242 1 90.5 101 MET B C 1
ATOM 2340 O O . MET B 1 101 ? 7.359 -0.211 -7.387 1 90.5 101 MET B O 1
ATOM 2344 N N . LYS B 1 102 ? 6.465 -1.209 -9.109 1 89.75 102 LYS B N 1
ATOM 2345 C CA . LYS B 1 102 ? 5.375 -0.239 -9.164 1 89.75 102 LYS B CA 1
ATOM 2346 C C . LYS B 1 102 ? 4.527 -0.296 -7.891 1 89.75 102 LYS B C 1
ATOM 2348 O O . LYS B 1 102 ? 4.066 0.735 -7.402 1 89.75 102 LYS B O 1
ATOM 2353 N N . PHE B 1 103 ? 4.277 -1.459 -7.473 1 92.25 103 PHE B N 1
ATOM 2354 C CA . PHE B 1 103 ? 3.539 -1.664 -6.234 1 92.25 103 PHE B CA 1
ATOM 2355 C C . PHE B 1 103 ? 4.227 -0.958 -5.07 1 92.25 103 PHE B C 1
ATOM 2357 O O . PHE B 1 103 ? 3.58 -0.228 -4.312 1 92.25 103 PHE B O 1
ATOM 2364 N N . CYS B 1 104 ? 5.488 -1.099 -4.941 1 93.75 104 CYS B N 1
ATOM 2365 C CA . CYS B 1 104 ? 6.27 -0.475 -3.881 1 93.75 104 CYS B CA 1
ATOM 2366 C C . CYS B 1 104 ? 6.328 1.037 -4.062 1 93.75 104 CYS B C 1
ATOM 2368 O O . CYS B 1 104 ? 6.273 1.786 -3.086 1 93.75 104 CYS B O 1
ATOM 2370 N N . TRP B 1 105 ? 6.398 1.45 -5.27 1 92.19 105 TRP B N 1
ATOM 2371 C CA . TRP B 1 105 ? 6.402 2.883 -5.547 1 92.19 105 TRP B CA 1
ATOM 2372 C C . TRP B 1 105 ? 5.105 3.531 -5.07 1 92.19 105 TRP B C 1
ATOM 2374 O O . TRP B 1 105 ? 5.133 4.562 -4.395 1 92.19 105 TRP B O 1
ATOM 2384 N N . THR B 1 106 ? 4.055 2.912 -5.406 1 91.94 106 THR B N 1
ATOM 2385 C CA . THR B 1 106 ? 2.75 3.449 -5.031 1 91.94 106 THR B CA 1
ATOM 2386 C C . THR B 1 106 ? 2.619 3.539 -3.514 1 91.94 106 THR B C 1
ATOM 2388 O O . THR B 1 106 ? 2.078 4.516 -2.988 1 91.94 106 THR B O 1
ATOM 2391 N N . PHE B 1 107 ? 3.076 2.516 -2.896 1 93.44 107 PHE B N 1
ATOM 2392 C CA . PHE B 1 107 ? 3.088 2.512 -1.438 1 93.44 107 PHE B CA 1
ATOM 2393 C C . PHE B 1 107 ? 3.912 3.674 -0.898 1 93.44 107 PHE B C 1
ATOM 2395 O O . PHE B 1 107 ? 3.453 4.414 -0.025 1 93.44 107 PHE B O 1
ATOM 2402 N N . ALA B 1 108 ? 5.105 3.855 -1.41 1 94.44 108 ALA B N 1
ATOM 2403 C CA . ALA B 1 108 ? 6.016 4.902 -0.95 1 94.44 108 ALA B CA 1
ATOM 2404 C C . ALA B 1 108 ? 5.449 6.289 -1.235 1 94.44 108 ALA B C 1
ATOM 2406 O O . ALA B 1 108 ? 5.562 7.195 -0.406 1 94.44 108 ALA B O 1
ATOM 2407 N N . GLU B 1 109 ? 4.91 6.422 -2.359 1 93 109 GLU B N 1
ATOM 2408 C CA . GLU B 1 109 ? 4.312 7.703 -2.723 1 93 109 GLU B CA 1
ATOM 2409 C C . GLU B 1 109 ? 3.182 8.078 -1.77 1 93 109 GLU B C 1
ATOM 2411 O O . GLU B 1 109 ? 3.105 9.211 -1.303 1 93 109 GLU B O 1
ATOM 2416 N N . LYS B 1 110 ? 2.361 7.121 -1.53 1 93.81 110 LYS B N 1
ATOM 2417 C CA . LYS B 1 110 ? 1.252 7.379 -0.616 1 93.81 110 LYS B CA 1
ATOM 2418 C C . LYS B 1 110 ? 1.758 7.656 0.796 1 93.81 110 LYS B C 1
ATOM 2420 O O . LYS B 1 110 ? 1.198 8.5 1.506 1 93.81 110 LYS B O 1
ATOM 2425 N N . ALA B 1 111 ? 2.729 6.887 1.231 1 95.44 111 ALA B N 1
ATOM 2426 C CA . ALA B 1 111 ? 3.336 7.145 2.535 1 95.44 111 ALA B CA 1
ATOM 2427 C C . ALA B 1 111 ? 3.785 8.602 2.65 1 95.44 111 ALA B C 1
ATOM 2429 O O . ALA B 1 111 ? 3.535 9.258 3.664 1 95.44 111 ALA B O 1
ATOM 2430 N N . TRP B 1 112 ? 4.367 9.109 1.626 1 94.94 112 TRP B N 1
ATOM 2431 C CA . TRP B 1 112 ? 4.867 10.477 1.614 1 94.94 112 TRP B CA 1
ATOM 2432 C C . TRP B 1 112 ? 3.715 11.477 1.556 1 94.94 112 TRP B C 1
ATOM 2434 O O . TRP B 1 112 ? 3.633 12.391 2.383 1 94.94 112 TRP B O 1
ATOM 2444 N N . LYS B 1 113 ? 2.867 11.281 0.65 1 93.75 113 LYS B N 1
ATOM 2445 C CA . LYS B 1 113 ? 1.817 12.258 0.374 1 93.75 113 LYS B CA 1
ATOM 2446 C C . LYS B 1 113 ? 0.821 12.336 1.527 1 93.75 113 LYS B C 1
ATOM 2448 O O . LYS B 1 113 ? 0.393 13.43 1.912 1 93.75 113 LYS B O 1
ATOM 2453 N N . GLN B 1 114 ? 0.514 11.18 2.072 1 95.06 114 GLN B N 1
ATOM 2454 C CA . GLN B 1 114 ? -0.599 11.156 3.016 1 95.06 114 GLN B CA 1
ATOM 2455 C C . GLN B 1 114 ? -0.099 11.195 4.457 1 95.06 114 GLN B C 1
ATOM 2457 O O . GLN B 1 114 ? -0.793 11.688 5.348 1 95.06 114 GLN B O 1
ATOM 2462 N N . PHE B 1 115 ? 1.091 10.719 4.676 1 95.31 115 PHE B N 1
ATOM 2463 C CA . PHE B 1 115 ? 1.559 10.57 6.047 1 95.31 115 PHE B CA 1
ATOM 2464 C C . PHE B 1 115 ? 2.814 11.398 6.289 1 95.31 115 PHE B C 1
ATOM 2466 O O . PHE B 1 115 ? 3.289 11.5 7.422 1 95.31 115 PHE B O 1
ATOM 2473 N N . GLY B 1 116 ? 3.363 11.945 5.215 1 94.75 116 GLY B N 1
ATOM 2474 C CA . GLY B 1 116 ? 4.664 12.586 5.352 1 94.75 116 GLY B CA 1
ATOM 2475 C C . GLY B 1 116 ? 5.77 11.609 5.711 1 94.75 116 GLY B C 1
ATOM 2476 O O . GLY B 1 116 ? 6.777 12 6.301 1 94.75 116 GLY B O 1
ATOM 2477 N N . GLY B 1 117 ? 5.461 10.398 5.469 1 95.69 117 GLY B N 1
ATOM 2478 C CA . GLY B 1 117 ? 6.398 9.352 5.855 1 95.69 117 GLY B CA 1
ATOM 2479 C C . GLY B 1 117 ? 7.367 8.984 4.75 1 95.69 117 GLY B C 1
ATOM 2480 O O . GLY B 1 117 ? 7 8.984 3.572 1 95.69 117 GLY B O 1
ATOM 2481 N N . ARG B 1 118 ? 8.586 8.68 5.035 1 94.75 118 ARG B N 1
ATOM 2482 C CA . ARG B 1 118 ? 9.578 8.086 4.141 1 94.75 118 ARG B CA 1
ATOM 2483 C C . ARG B 1 118 ? 9.797 6.613 4.461 1 94.75 118 ARG B C 1
ATOM 2485 O O . ARG B 1 118 ? 9.75 6.215 5.625 1 94.75 118 ARG B O 1
ATOM 2492 N N . VAL B 1 119 ? 10.055 5.922 3.363 1 95 119 VAL B N 1
ATOM 2493 C CA . VAL B 1 119 ? 10.164 4.48 3.572 1 95 119 VAL B CA 1
ATOM 2494 C C . VAL B 1 119 ? 11.367 3.941 2.795 1 95 119 VAL B C 1
ATOM 2496 O O . VAL B 1 119 ? 11.781 4.527 1.793 1 95 119 VAL B O 1
ATOM 2499 N N . TYR B 1 120 ? 11.945 2.91 3.285 1 91.5 120 TYR B N 1
ATOM 2500 C CA . TYR B 1 120 ? 12.891 2.004 2.648 1 91.5 120 TYR B CA 1
ATOM 2501 C C . TYR B 1 120 ? 12.43 0.557 2.771 1 91.5 120 TYR B C 1
ATOM 2503 O O . TYR B 1 120 ? 12.117 0.09 3.871 1 91.5 120 TYR B O 1
ATOM 2511 N N . ILE B 1 121 ? 12.344 -0.102 1.611 1 92.19 121 ILE B N 1
ATOM 2512 C CA . ILE B 1 121 ? 11.641 -1.377 1.602 1 92.19 121 ILE B CA 1
ATOM 2513 C C . ILE B 1 121 ? 12.594 -2.494 1.186 1 92.19 121 ILE B C 1
ATOM 2515 O O . ILE B 1 121 ? 13.203 -2.432 0.115 1 92.19 121 ILE B O 1
ATOM 2519 N N . PHE B 1 122 ? 12.711 -3.463 2.014 1 90.88 122 PHE B N 1
ATOM 2520 C CA . PHE B 1 122 ? 13.281 -4.738 1.597 1 90.88 122 PHE B CA 1
ATOM 2521 C C . PHE B 1 122 ? 12.203 -5.656 1.033 1 90.88 122 PHE B C 1
ATOM 2523 O O . PHE B 1 122 ? 11.172 -5.871 1.672 1 90.88 122 PHE B O 1
ATOM 2530 N N . TRP B 1 123 ? 12.492 -6.098 -0.151 1 92.44 123 TRP B N 1
ATOM 2531 C CA . TRP B 1 123 ? 11.539 -6.953 -0.845 1 92.44 123 TRP B CA 1
ATOM 2532 C C . TRP B 1 123 ? 12.172 -8.297 -1.208 1 92.44 123 TRP B C 1
ATOM 2534 O O . TRP B 1 123 ? 13.344 -8.352 -1.592 1 92.44 123 TRP B O 1
ATOM 2544 N N . GLY B 1 124 ? 11.367 -9.352 -1.05 1 93.25 124 GLY B N 1
ATOM 2545 C CA . GLY B 1 124 ? 11.75 -10.648 -1.573 1 93.25 124 GLY B CA 1
ATOM 2546 C C . GLY B 1 124 ? 10.578 -11.438 -2.131 1 93.25 124 GLY B C 1
ATOM 2547 O O . GLY B 1 124 ? 9.484 -11.438 -1.55 1 93.25 124 GLY B O 1
ATOM 2548 N N . SER B 1 125 ? 10.805 -12.047 -3.242 1 92.88 125 SER B N 1
ATOM 2549 C CA . SER B 1 125 ? 9.789 -12.891 -3.855 1 92.88 125 SER B CA 1
ATOM 2550 C C . SER B 1 125 ? 10.398 -13.828 -4.891 1 92.88 125 SER B C 1
ATOM 2552 O O . SER B 1 125 ? 11.539 -13.633 -5.316 1 92.88 125 SER B O 1
ATOM 2554 N N . TRP B 1 126 ? 9.578 -14.797 -5.238 1 90.94 126 TRP B N 1
ATOM 2555 C CA . TRP B 1 126 ? 9.992 -15.672 -6.328 1 90.94 126 TRP B CA 1
ATOM 2556 C C . TRP B 1 126 ? 9.664 -15.062 -7.684 1 90.94 126 TRP B C 1
ATOM 2558 O O . TRP B 1 126 ? 8.602 -14.445 -7.848 1 90.94 126 TRP B O 1
ATOM 2568 N N . ASP B 1 127 ? 10.586 -15.344 -8.578 1 87.12 127 ASP B N 1
ATOM 2569 C CA . ASP B 1 127 ? 10.266 -14.945 -9.945 1 87.12 127 ASP B CA 1
ATOM 2570 C C . ASP B 1 127 ? 9.742 -16.125 -10.758 1 87.12 127 ASP B C 1
ATOM 2572 O O . ASP B 1 127 ? 9.539 -17.219 -10.227 1 87.12 127 ASP B O 1
ATOM 2576 N N . THR B 1 128 ? 9.461 -15.875 -12.031 1 90.62 128 THR B N 1
ATOM 2577 C CA . THR B 1 128 ? 8.82 -16.875 -12.875 1 90.62 128 THR B CA 1
ATOM 2578 C C . THR B 1 128 ? 9.789 -18.016 -13.188 1 90.62 128 THR B C 1
ATOM 2580 O O . THR B 1 128 ? 9.367 -19.094 -13.609 1 90.62 128 THR B O 1
ATOM 2583 N N . ASN B 1 129 ? 11.031 -17.844 -13 1 88 129 ASN B N 1
ATOM 2584 C CA . ASN B 1 129 ? 12.023 -18.891 -13.234 1 88 129 ASN B CA 1
ATOM 2585 C C . ASN B 1 129 ? 12.281 -19.703 -11.977 1 88 129 ASN B C 1
ATOM 2587 O O . ASN B 1 129 ? 13.125 -20.609 -11.977 1 88 129 ASN B O 1
ATOM 2591 N N . GLY B 1 130 ? 11.578 -19.375 -10.938 1 82.12 130 GLY B N 1
ATOM 2592 C CA . GLY B 1 130 ? 11.766 -20.094 -9.688 1 82.12 130 GLY B CA 1
ATOM 2593 C C . GLY B 1 130 ? 12.969 -19.609 -8.898 1 82.12 130 GLY B C 1
ATOM 2594 O O . GLY B 1 130 ? 13.523 -20.359 -8.086 1 82.12 130 GLY B O 1
ATOM 2595 N N . SER B 1 131 ? 13.445 -18.438 -9.188 1 85.19 131 SER B N 1
ATOM 2596 C CA . SER B 1 131 ? 14.547 -17.844 -8.453 1 85.19 131 SER B CA 1
ATOM 2597 C C . SER B 1 131 ? 14.055 -16.797 -7.453 1 85.19 131 SER B C 1
ATOM 2599 O O . SER B 1 131 ? 13.125 -16.031 -7.754 1 85.19 131 SER B O 1
ATOM 2601 N N . LEU B 1 132 ? 14.766 -16.844 -6.348 1 87.31 132 LEU B N 1
ATOM 2602 C CA . LEU B 1 132 ? 14.43 -15.867 -5.309 1 87.31 132 LEU B CA 1
ATOM 2603 C C . LEU B 1 132 ? 15.008 -14.5 -5.648 1 87.31 132 LEU B C 1
ATOM 2605 O O . LEU B 1 132 ? 16.219 -14.352 -5.84 1 87.31 132 LEU B O 1
ATOM 2609 N N . THR B 1 133 ? 14.133 -13.562 -5.727 1 88.12 133 THR B N 1
ATOM 2610 C CA . THR B 1 133 ? 14.531 -12.18 -5.973 1 88.12 133 THR B CA 1
ATOM 2611 C C . THR B 1 133 ? 14.609 -11.398 -4.664 1 88.12 133 THR B C 1
ATOM 2613 O O . THR B 1 133 ? 13.664 -11.406 -3.875 1 88.12 133 THR B O 1
ATOM 2616 N N . VAL B 1 134 ? 15.742 -10.836 -4.398 1 87.75 134 VAL B N 1
ATOM 2617 C CA . VAL B 1 134 ? 15.969 -9.953 -3.256 1 87.75 134 VAL B CA 1
ATOM 2618 C C . VAL B 1 134 ? 16.172 -8.516 -3.74 1 87.75 134 VAL B C 1
ATOM 2620 O O . VAL B 1 134 ? 17.047 -8.25 -4.566 1 87.75 134 VAL B O 1
ATOM 2623 N N . SER B 1 135 ? 15.32 -7.629 -3.238 1 86.56 135 SER B N 1
ATOM 2624 C CA . SER B 1 135 ? 15.391 -6.254 -3.719 1 86.56 135 SER B CA 1
ATOM 2625 C C . SER B 1 135 ? 15.25 -5.258 -2.572 1 86.56 135 SER B C 1
ATOM 2627 O O . SER B 1 135 ? 14.703 -5.59 -1.519 1 86.56 135 SER B O 1
ATOM 2629 N N . LYS B 1 136 ? 15.859 -4.133 -2.766 1 87.56 136 LYS B N 1
ATOM 2630 C CA . LYS B 1 136 ? 15.648 -2.951 -1.938 1 87.56 136 LYS B CA 1
ATOM 2631 C C . LYS B 1 136 ? 15.055 -1.808 -2.756 1 87.56 136 LYS B C 1
ATOM 2633 O O . LYS B 1 136 ? 15.578 -1.455 -3.812 1 87.56 136 LYS B O 1
ATOM 2638 N N . PHE B 1 137 ? 13.938 -1.289 -2.271 1 89.31 137 PHE B N 1
ATOM 2639 C CA . PHE B 1 137 ? 13.305 -0.185 -2.98 1 89.31 137 PHE B CA 1
ATOM 2640 C C . PHE B 1 137 ? 13.453 1.116 -2.201 1 89.31 137 PHE B C 1
ATOM 2642 O O . PHE B 1 137 ? 13.031 1.204 -1.046 1 89.31 137 PHE B O 1
ATOM 2649 N N . ASP B 1 138 ? 14.109 2.062 -2.834 1 89.88 138 ASP B N 1
ATOM 2650 C CA . ASP B 1 138 ? 14.297 3.412 -2.309 1 89.88 138 ASP B CA 1
ATOM 2651 C C . ASP B 1 138 ? 13.781 4.461 -3.293 1 89.88 138 ASP B C 1
ATOM 2653 O O . ASP B 1 138 ? 14.398 4.691 -4.336 1 89.88 138 ASP B O 1
ATOM 2657 N N . PHE B 1 139 ? 12.727 5.078 -2.908 1 90.31 139 PHE B N 1
ATOM 2658 C CA . PHE B 1 139 ? 12.141 6.074 -3.799 1 90.31 139 PHE B CA 1
ATOM 2659 C C . PHE B 1 139 ? 12.219 7.465 -3.186 1 90.31 139 PHE B C 1
ATOM 2661 O O . PHE B 1 139 ? 11.547 8.391 -3.641 1 90.31 139 PHE B O 1
ATOM 2668 N N . ASN B 1 140 ? 13 7.609 -2.162 1 90.94 140 ASN B N 1
ATOM 2669 C CA . ASN B 1 140 ? 12.992 8.828 -1.36 1 90.94 140 ASN B CA 1
ATOM 2670 C C . ASN B 1 140 ? 13.5 10.031 -2.156 1 90.94 140 ASN B C 1
ATOM 2672 O O . ASN B 1 140 ? 13.07 11.156 -1.93 1 90.94 140 ASN B O 1
ATOM 2676 N N . ALA B 1 141 ? 14.336 9.828 -3.127 1 86.69 141 ALA B N 1
ATOM 2677 C CA . ALA B 1 141 ? 14.852 10.922 -3.949 1 86.69 141 ALA B CA 1
ATOM 2678 C C . ALA B 1 141 ? 13.766 11.492 -4.852 1 86.69 141 ALA B C 1
ATOM 2680 O O . ALA B 1 141 ? 13.914 12.594 -5.391 1 86.69 141 ALA B O 1
ATOM 2681 N N . GLU B 1 142 ? 12.727 10.758 -5.02 1 86 142 GLU B N 1
ATOM 2682 C CA . GLU B 1 142 ? 11.656 11.164 -5.922 1 86 142 GLU B CA 1
ATOM 2683 C C . GLU B 1 142 ? 10.641 12.047 -5.207 1 86 142 GLU B C 1
ATOM 2685 O O . GLU B 1 142 ? 9.797 12.68 -5.852 1 86 142 GLU B O 1
ATOM 2690 N N . PHE B 1 143 ? 10.734 12.102 -3.881 1 86.75 143 PHE B N 1
ATOM 2691 C CA . PHE B 1 143 ? 9.695 12.781 -3.117 1 86.75 143 PHE B CA 1
ATOM 2692 C C . PHE B 1 143 ? 10.273 13.984 -2.377 1 86.75 143 PHE B C 1
ATOM 2694 O O . PHE B 1 143 ? 11.242 13.859 -1.624 1 86.75 143 PHE B O 1
ATOM 2701 N N . GLY B 1 144 ? 9.633 15.133 -2.582 1 84.25 144 GLY B N 1
ATOM 2702 C CA . GLY B 1 144 ? 10.109 16.328 -1.91 1 84.25 144 GLY B CA 1
ATOM 2703 C C . GLY B 1 144 ? 11.578 16.625 -2.176 1 84.25 144 GLY B C 1
ATOM 2704 O O . GLY B 1 144 ? 12.016 16.609 -3.326 1 84.25 144 GLY B O 1
ATOM 2705 N N . ARG B 1 145 ? 12.266 16.906 -1.152 1 81.88 145 ARG B N 1
ATOM 2706 C CA . ARG B 1 145 ? 13.688 17.203 -1.257 1 81.88 145 ARG B CA 1
ATOM 2707 C C . ARG B 1 145 ? 14.531 16.062 -0.696 1 81.88 145 ARG B C 1
ATOM 2709 O O . ARG B 1 145 ? 15.617 16.297 -0.165 1 81.88 145 ARG B O 1
ATOM 2716 N N . GLY B 1 146 ? 13.914 14.977 -0.764 1 84.06 146 GLY B N 1
ATOM 2717 C CA . GLY B 1 146 ? 14.633 13.82 -0.244 1 84.06 146 GLY B CA 1
ATOM 2718 C C . GLY B 1 146 ? 15.797 13.398 -1.12 1 84.06 146 GLY B C 1
ATOM 2719 O O . GLY B 1 146 ? 15.883 13.805 -2.281 1 84.06 146 GLY B O 1
ATOM 2720 N N . THR B 1 147 ? 16.75 12.617 -0.459 1 86 147 THR B N 1
ATOM 2721 C CA . THR B 1 147 ? 17.859 11.953 -1.154 1 86 147 THR B CA 1
ATOM 2722 C C . THR B 1 147 ? 17.766 10.445 -0.977 1 86 147 THR B C 1
ATOM 2724 O O . THR B 1 147 ? 17 9.945 -0.159 1 86 147 THR B O 1
ATOM 2727 N N . SER B 1 148 ? 18.562 9.852 -1.775 1 86.38 148 SER B N 1
ATOM 2728 C CA . SER B 1 148 ? 18.562 8.398 -1.653 1 86.38 148 SER B CA 1
ATOM 2729 C C . SER B 1 148 ? 19.25 7.949 -0.366 1 86.38 148 SER B C 1
ATOM 2731 O O . SER B 1 148 ? 20.297 8.469 -0.005 1 86.38 148 SER B O 1
ATOM 2733 N N . TYR B 1 149 ? 18.5 7.094 0.316 1 85.5 149 TYR B N 1
ATOM 2734 C CA . TYR B 1 149 ? 19.094 6.504 1.513 1 85.5 149 TYR B CA 1
ATOM 2735 C C . TYR B 1 149 ? 20.359 5.73 1.17 1 85.5 149 TYR B C 1
ATOM 2737 O O . TYR B 1 149 ? 21.297 5.68 1.969 1 85.5 149 TYR B O 1
ATOM 2745 N N . ARG B 1 150 ? 20.422 5.152 0.097 1 73.25 150 ARG B N 1
ATOM 2746 C CA . ARG B 1 150 ? 21.562 4.355 -0.337 1 73.25 150 ARG B CA 1
ATOM 2747 C C . ARG B 1 150 ? 22.844 5.191 -0.372 1 73.25 150 ARG B C 1
ATOM 2749 O O . ARG B 1 150 ? 23.938 4.668 -0.188 1 73.25 150 ARG B O 1
ATOM 2756 N N . ASP B 1 151 ? 22.672 6.371 -0.6 1 69.5 151 ASP B N 1
ATOM 2757 C CA . ASP B 1 151 ? 23.828 7.27 -0.724 1 69.5 151 ASP B CA 1
ATOM 2758 C C . ASP B 1 151 ? 24.469 7.52 0.635 1 69.5 151 ASP B C 1
ATOM 2760 O O . ASP B 1 151 ? 25.641 7.906 0.708 1 69.5 151 ASP B O 1
ATOM 2764 N N . ILE B 1 152 ? 23.766 7.312 1.603 1 68.88 152 ILE B N 1
ATOM 2765 C CA . ILE B 1 152 ? 24.266 7.625 2.936 1 68.88 152 ILE B CA 1
ATOM 2766 C C . ILE B 1 152 ? 24.562 6.332 3.693 1 68.88 152 ILE B C 1
ATOM 2768 O O . ILE B 1 152 ? 25.5 6.27 4.492 1 68.88 152 ILE B O 1
ATOM 2772 N N . ALA B 1 153 ? 23.609 5.512 3.48 1 65.75 153 ALA B N 1
ATOM 2773 C CA . ALA B 1 153 ? 23.734 4.273 4.246 1 65.75 153 ALA B CA 1
ATOM 2774 C C . ALA B 1 153 ? 24.75 3.336 3.605 1 65.75 153 ALA B C 1
ATOM 2776 O O . ALA B 1 153 ? 24.641 3.002 2.424 1 65.75 153 ALA B O 1
ATOM 2777 N N . HIS B 1 154 ? 25.953 3.5 3.832 1 56.62 154 HIS B N 1
ATOM 2778 C CA . HIS B 1 154 ? 26.922 2.506 3.391 1 56.62 154 HIS B CA 1
ATOM 2779 C C . HIS B 1 154 ? 26.5 1.101 3.812 1 56.62 154 HIS B C 1
ATOM 2781 O O . HIS B 1 154 ? 27.281 0.378 4.441 1 56.62 154 HIS B O 1
ATOM 2787 N N . GLU B 1 155 ? 25.234 0.999 3.818 1 54.16 155 GLU B N 1
ATOM 2788 C CA . GLU B 1 155 ? 24.766 -0.302 4.281 1 54.16 155 GLU B CA 1
ATOM 2789 C C . GLU B 1 155 ? 25.312 -1.43 3.404 1 54.16 155 GLU B C 1
ATOM 2791 O O . GLU B 1 155 ? 25.25 -1.352 2.176 1 54.16 155 GLU B O 1
ATOM 2796 N N . GLY B 1 156 ? 26.297 -2.014 3.789 1 49.44 156 GLY B N 1
ATOM 2797 C CA . GLY B 1 156 ? 27.047 -3.102 3.164 1 49.44 156 GLY B CA 1
ATOM 2798 C C . GLY B 1 156 ? 26.156 -4.277 2.787 1 49.44 156 GLY B C 1
ATOM 2799 O O . GLY B 1 156 ? 24.969 -4.285 3.08 1 49.44 156 GLY B O 1
ATOM 2800 N N . PRO B 1 157 ? 26.719 -5.137 1.955 1 51.47 157 PRO B N 1
ATOM 2801 C CA . PRO B 1 157 ? 26.219 -6.441 1.511 1 51.47 157 PRO B CA 1
ATOM 2802 C C . PRO B 1 157 ? 25.562 -7.234 2.635 1 51.47 157 PRO B C 1
ATOM 2804 O O . PRO B 1 157 ? 24.703 -8.086 2.373 1 51.47 157 PRO B O 1
ATOM 2807 N N . MET B 1 158 ? 25.859 -6.832 3.812 1 53.09 158 MET B N 1
ATOM 2808 C CA . MET B 1 158 ? 25.453 -7.66 4.945 1 53.09 158 MET B CA 1
ATOM 2809 C C . MET B 1 158 ? 23.938 -7.656 5.105 1 53.09 158 MET B C 1
ATOM 2811 O O . MET B 1 158 ? 23.328 -8.703 5.359 1 53.09 158 MET B O 1
ATOM 2815 N N . THR B 1 159 ? 23.328 -6.422 4.719 1 60.91 159 THR B N 1
ATOM 2816 C CA . THR B 1 159 ? 21.891 -6.375 4.949 1 60.91 159 THR B CA 1
ATOM 2817 C C . THR B 1 159 ? 21.141 -7.156 3.871 1 60.91 159 THR B C 1
ATOM 2819 O O . THR B 1 159 ? 20.203 -7.883 4.172 1 60.91 159 THR B O 1
ATOM 2822 N N . ASP B 1 160 ? 21.828 -7.234 2.764 1 67.44 160 ASP B N 1
ATOM 2823 C CA . ASP B 1 160 ? 21.234 -7.984 1.668 1 67.44 160 ASP B CA 1
ATOM 2824 C C . ASP B 1 160 ? 21.422 -9.492 1.867 1 67.44 160 ASP B C 1
ATOM 2826 O O . ASP B 1 160 ? 20.484 -10.266 1.636 1 67.44 160 ASP B O 1
ATOM 2830 N N . VAL B 1 161 ? 22.5 -9.727 2.35 1 72.81 161 VAL B N 1
ATOM 2831 C CA . VAL B 1 161 ? 22.812 -11.141 2.543 1 72.81 161 VAL B CA 1
ATOM 2832 C C . VAL B 1 161 ? 21.953 -11.711 3.66 1 72.81 161 VAL B C 1
ATOM 2834 O O . VAL B 1 161 ? 21.391 -12.805 3.52 1 72.81 161 VAL B O 1
ATOM 2837 N N . THR B 1 162 ? 21.859 -10.945 4.637 1 80.88 162 THR B N 1
ATOM 2838 C CA . THR B 1 162 ? 21.078 -11.414 5.77 1 80.88 162 THR B CA 1
ATOM 2839 C C . THR B 1 162 ? 19.594 -11.531 5.391 1 80.88 162 THR B C 1
ATOM 2841 O O . THR B 1 162 ? 18.938 -12.508 5.758 1 80.88 162 THR B O 1
ATOM 2844 N N . TRP B 1 163 ? 19.172 -10.586 4.645 1 86.38 163 TRP B N 1
ATOM 2845 C CA . TRP B 1 163 ? 17.781 -10.633 4.172 1 86.38 163 TRP B CA 1
ATOM 2846 C C . TRP B 1 163 ? 17.578 -11.812 3.23 1 86.38 163 TRP B C 1
ATOM 2848 O O . TRP B 1 163 ? 16.578 -12.523 3.334 1 86.38 163 TRP B O 1
ATOM 2858 N N . GLY B 1 164 ? 18.516 -12.047 2.381 1 85.25 164 GLY B N 1
ATOM 2859 C CA . GLY B 1 164 ? 18.438 -13.188 1.478 1 85.25 164 GLY B CA 1
ATOM 2860 C C . GLY B 1 164 ? 18.406 -14.516 2.199 1 85.25 164 GLY B C 1
ATOM 2861 O O . GLY B 1 164 ? 17.625 -15.398 1.851 1 85.25 164 GLY B O 1
ATOM 2862 N N . LYS B 1 165 ? 19.25 -14.617 3.139 1 84.06 165 LYS B N 1
ATOM 2863 C CA . LYS B 1 165 ? 19.281 -15.844 3.93 1 84.06 165 LYS B CA 1
ATOM 2864 C C . LYS B 1 165 ? 17.953 -16.062 4.672 1 84.06 165 LYS B C 1
ATOM 2866 O O . LYS B 1 165 ? 17.453 -17.172 4.742 1 84.06 165 LYS B O 1
ATOM 2871 N N . TYR B 1 166 ? 17.516 -15.031 5.188 1 86.88 166 TYR B N 1
ATOM 2872 C CA . TYR B 1 166 ? 16.234 -15.086 5.875 1 86.88 166 TYR B CA 1
ATOM 2873 C C . TYR B 1 166 ? 15.133 -15.562 4.938 1 86.88 166 TYR B C 1
ATOM 2875 O O . TYR B 1 166 ? 14.336 -16.438 5.293 1 86.88 166 TYR B O 1
ATOM 2883 N N . LEU B 1 167 ? 15.094 -14.992 3.74 1 88.94 167 LEU B N 1
ATOM 2884 C CA . LEU B 1 167 ? 14.062 -15.352 2.768 1 88.94 167 LEU B CA 1
ATOM 2885 C C . LEU B 1 167 ? 14.164 -16.828 2.385 1 88.94 167 LEU B C 1
ATOM 2887 O O . LEU B 1 167 ? 13.141 -17.516 2.291 1 88.94 167 LEU B O 1
ATOM 2891 N N . GLN B 1 168 ? 15.32 -17.219 2.189 1 85.94 168 GLN B N 1
ATOM 2892 C CA . GLN B 1 168 ? 15.531 -18.625 1.835 1 85.94 168 GLN B CA 1
ATOM 2893 C C . GLN B 1 168 ? 14.984 -19.547 2.916 1 85.94 168 GLN B C 1
ATOM 2895 O O . GLN B 1 168 ? 14.312 -20.547 2.611 1 85.94 168 GLN B O 1
ATOM 2900 N N . GLN B 1 169 ? 15.234 -19.219 4.062 1 84 169 GLN B N 1
ATOM 2901 C CA . GLN B 1 169 ? 14.75 -20.016 5.176 1 84 169 GLN B CA 1
ATOM 2902 C C . GLN B 1 169 ? 13.227 -20.016 5.23 1 84 169 GLN B C 1
ATOM 2904 O O . GLN B 1 169 ? 12.602 -21.062 5.426 1 84 169 GLN B O 1
ATOM 2909 N N . CYS B 1 170 ? 12.68 -18.906 5.082 1 85.56 170 CYS B N 1
ATOM 2910 C CA . CYS B 1 170 ? 11.234 -18.766 5.176 1 85.56 170 CYS B CA 1
ATOM 2911 C C . CYS B 1 170 ? 10.539 -19.531 4.055 1 85.56 170 CYS B C 1
ATOM 2913 O O . CYS B 1 170 ? 9.547 -20.219 4.293 1 85.56 170 CYS B O 1
ATOM 2915 N N . TYR B 1 171 ? 11.062 -19.406 2.867 1 84.06 171 TYR B N 1
ATOM 2916 C CA . TYR B 1 171 ? 10.398 -20 1.718 1 84.06 171 TYR B CA 1
ATOM 2917 C C . TYR B 1 171 ? 10.664 -21.5 1.655 1 84.06 171 TYR B C 1
ATOM 2919 O O . TYR B 1 171 ? 9.852 -22.266 1.126 1 84.06 171 TYR B O 1
ATOM 2927 N N . ASP B 1 172 ? 11.82 -21.906 2.094 1 75.31 172 ASP B N 1
ATOM 2928 C CA . ASP B 1 172 ? 12.109 -23.328 2.176 1 75.31 172 ASP B CA 1
ATOM 2929 C C . ASP B 1 172 ? 11.141 -24.031 3.123 1 75.31 172 ASP B C 1
ATOM 2931 O O . ASP B 1 172 ? 10.672 -25.141 2.838 1 75.31 172 ASP B O 1
ATOM 2935 N N . VAL B 1 173 ? 10.938 -23.375 4.172 1 66.12 173 VAL B N 1
ATOM 2936 C CA . VAL B 1 173 ? 10 -23.922 5.141 1 66.12 173 VAL B CA 1
ATOM 2937 C C . VAL B 1 173 ? 8.602 -23.984 4.531 1 66.12 173 VAL B C 1
ATOM 2939 O O . VAL B 1 173 ? 7.84 -24.922 4.777 1 66.12 173 VAL B O 1
ATOM 2942 N N . GLU B 1 174 ? 8.305 -23.016 3.799 1 64.62 174 GLU B N 1
ATOM 2943 C CA . GLU B 1 174 ? 6.996 -22.984 3.16 1 64.62 174 GLU B CA 1
ATOM 2944 C C . GLU B 1 174 ? 6.848 -24.109 2.137 1 64.62 174 GLU B C 1
ATOM 2946 O O . GLU B 1 174 ? 5.773 -24.703 2.006 1 64.62 174 GLU B O 1
ATOM 2951 N N . GLU B 1 175 ? 7.895 -24.406 1.514 1 61.94 175 GLU B N 1
ATOM 2952 C CA . GLU B 1 175 ? 7.859 -25.438 0.489 1 61.94 175 GLU B CA 1
ATOM 2953 C C . GLU B 1 175 ? 8.055 -26.828 1.102 1 61.94 175 GLU B C 1
ATOM 2955 O O . GLU B 1 175 ? 7.492 -27.812 0.61 1 61.94 175 GLU B O 1
ATOM 2960 N N . ASN B 1 176 ? 9.016 -26.891 2.244 1 57.06 176 ASN B N 1
ATOM 2961 C CA . ASN B 1 176 ? 9.281 -28.156 2.902 1 57.06 176 ASN B CA 1
ATOM 2962 C C . ASN B 1 176 ? 8.977 -28.094 4.395 1 57.06 176 ASN B C 1
ATOM 2964 O O . ASN B 1 176 ? 9.883 -27.891 5.211 1 57.06 176 ASN B O 1
ATOM 2968 N N . PRO B 1 177 ? 7.637 -28.047 4.84 1 51.12 177 PRO B N 1
ATOM 2969 C CA . PRO B 1 177 ? 7.289 -27.891 6.25 1 51.12 177 PRO B CA 1
ATOM 2970 C C . PRO B 1 177 ? 7.926 -28.953 7.145 1 51.12 177 PRO B C 1
ATOM 2972 O O . PRO B 1 177 ? 7.969 -28.781 8.367 1 51.12 177 PRO B O 1
ATOM 2975 N N . CYS B 1 178 ? 8.188 -30.109 6.844 1 47.59 178 CYS B N 1
ATOM 2976 C CA . CYS B 1 178 ? 8.633 -31.203 7.684 1 47.59 178 CYS B CA 1
ATOM 2977 C C . CYS B 1 178 ? 9.984 -30.906 8.32 1 47.59 178 CYS B C 1
ATOM 2979 O O . CYS B 1 178 ? 10.414 -31.594 9.242 1 47.59 178 CYS B O 1
ATOM 2981 N N . THR B 1 179 ? 10.727 -30.125 7.848 1 41.41 179 THR B N 1
ATOM 2982 C CA . THR B 1 179 ? 12.109 -30.156 8.312 1 41.41 179 THR B CA 1
ATOM 2983 C C . THR B 1 179 ? 12.281 -29.266 9.531 1 41.41 179 THR B C 1
ATOM 2985 O O . THR B 1 179 ? 13.406 -28.875 9.867 1 41.41 179 THR B O 1
ATOM 2988 N N . LEU B 1 180 ? 11.336 -28.703 10.164 1 41.03 180 LEU B N 1
ATOM 2989 C CA . LEU B 1 180 ? 11.656 -28.016 11.414 1 41.03 180 LEU B CA 1
ATOM 2990 C C . LEU B 1 180 ? 11.984 -29.016 12.508 1 41.03 180 LEU B C 1
ATOM 2992 O O . LEU B 1 180 ? 11.258 -30 12.711 1 41.03 180 LEU B O 1
ATOM 2996 N N . PRO B 1 181 ? 13.156 -29.062 13.016 1 36.88 181 PRO B N 1
AT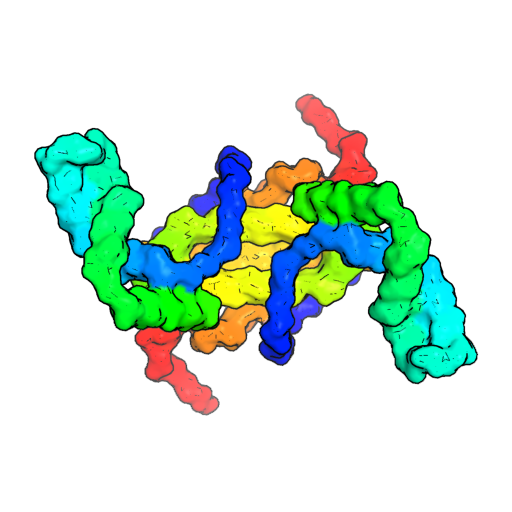OM 2997 C CA . PRO B 1 181 ? 13.445 -29.969 14.133 1 36.88 181 PRO B CA 1
ATOM 2998 C C . PRO B 1 181 ? 12.508 -29.75 15.32 1 36.88 181 PRO B C 1
ATOM 3000 O O . PRO B 1 181 ? 11.992 -28.656 15.516 1 36.88 181 PRO B O 1
ATOM 3003 N N . SER B 1 182 ? 11.656 -30.781 15.766 1 32.56 182 SER B N 1
ATOM 3004 C CA . SER B 1 182 ? 11 -30.844 17.062 1 32.56 182 SER B CA 1
ATOM 3005 C C . SER B 1 182 ? 11.891 -30.266 18.172 1 32.56 182 SER B C 1
ATOM 3007 O O . SER B 1 182 ? 13.094 -30.531 18.203 1 32.56 182 SER B O 1
ATOM 3009 N N . PRO B 1 183 ? 11.398 -29.031 18.688 1 34.06 183 PRO B N 1
ATOM 3010 C CA . PRO B 1 183 ? 12.273 -28.781 19.828 1 34.06 183 PRO B CA 1
ATOM 3011 C C . PRO B 1 183 ? 12.664 -30.078 20.562 1 34.06 183 PRO B C 1
ATOM 3013 O O . PRO B 1 183 ? 11.82 -30.953 20.75 1 34.06 183 PRO B O 1
ATOM 3016 N N . ALA B 1 184 ? 14.047 -30.344 20.688 1 27.12 184 ALA B N 1
ATOM 3017 C CA . ALA B 1 184 ? 14.461 -31.344 21.672 1 27.12 184 ALA B CA 1
ATOM 3018 C C . ALA B 1 184 ? 13.945 -31 23.062 1 27.12 184 ALA B C 1
ATOM 3020 O O . ALA B 1 184 ? 13.914 -29.828 23.453 1 27.12 184 ALA B O 1
#

Foldseek 3Di:
DDAPACQVQPDPPPPPPVPPPPQFALLNLCCVPVVVQLVVQLVVCCVVPVDVRSDSVVSSVVVVVVDDPVSSVVSRVVSVVCSVPNDDQLVVQDCCVVCVQVVVVVVQVCCCPPVVDHDKDWDWDAHNVRDIYTYIDHHQVVDDNGDTPVVVCVPDCPVRVVVVVVVCVVVVCVVVVPPDPDPD/DDAPAPAVQVPPPPDPPVPPPPQFALLNLCCVPVVVQLVVQLVVCCVVVVDVHSDSVVSSVVVVVPDDPVSSVVSRVVSVVCSVPNDDQLVVQDCCVVCVQVVVVVVQVCCCPPVVDHDKDWDWDAHNVRDIYTYIYHHQVVGDNGDTPVVVCVPDCPVRVVVVVVVCVVVCCVVVVPPDPDPD

Nearest PDB structures (foldseek):
  2iik-assembly1_B  TM=3.123E-01  e=1.787E+00  Homo sapiens
  4r76-assembly2_L  TM=6.150E-01  e=7.744E+00  Plasmodium falciparum FcB1/Columbia
  4r76-assembly2_L  TM=6.146E-01  e=4.010E+00  Plasmodium falciparum FcB1/Columbia
  4x2t-assembly2_L  TM=6.190E-01  e=4.266E+00  Plasmodium falciparum 3D7
  2iik-assembly1_B  TM=3.046E-01  e=2.032E+00  Homo sapiens

Organism: Laccaria bicolor (strain S238N-H82 / ATCC MYA-4686) (NCBI:txid486041)

pLDDT: mean 78.73, std 21.19, range [22.95, 97.62]

Secondary structure (DSSP, 8-state):
---------S---------------HHHHHHHHTHHHHHHHHHHHHHTTS-SS--HHHHHHHHHHH--HHHHHHHHHHHHHHHHH---HHHHHHHHHHHHHHHHHHHHHHHHHHH--EEEEEEEEE-TTSPEEEEEEE-GGGSTT---GGGT----HHHHHHHHHHHHHHHHHHH-GGGS----/---------S---------------HHHHHHHHTHHHHHHHHHHHHHTTS-SS--HHHHHHHHHHH--HHHHHHHHHHHHHHHHH---HHHHHHHHHHHHHHHHHHHHHHHHHHH--EEEEEEEEE-TTSPEEEEEE--GGGSTT---GGGT----HHHHHHHHHHHHHHHHHHH-GGGS----

Radius of gyration: 24.3 Å; Cα contacts (8 Å, |Δi|>4): 495; chains: 2; bounding box: 64×58×67 Å

Solvent-accessible surface area (backbone atoms only — not comparable to full-atom values): 20017 Å² total; per-residue (Å²): 123,57,71,47,75,51,72,65,56,82,56,66,74,67,67,85,61,72,71,56,75,88,68,57,38,35,66,57,42,43,56,63,77,38,40,67,62,22,52,52,38,18,51,54,38,41,72,65,59,76,33,87,71,48,37,71,65,56,8,42,50,55,53,57,70,71,50,53,71,67,59,49,51,51,32,39,51,49,12,53,45,30,59,73,64,23,56,56,69,69,54,10,10,48,43,28,68,73,38,44,66,58,52,51,47,53,51,44,50,46,34,34,35,48,19,55,23,48,53,40,34,39,39,35,28,40,33,80,85,72,40,53,37,40,36,54,49,53,58,37,48,77,44,87,69,30,55,55,61,69,80,69,42,79,73,51,69,58,62,55,48,49,50,45,52,50,48,49,53,31,50,45,38,60,74,46,67,81,70,64,75,69,85,128,121,56,71,48,74,52,71,64,52,82,52,64,75,66,66,84,60,72,72,56,74,88,68,58,38,38,66,57,42,43,56,65,76,38,39,66,60,23,51,53,38,17,51,54,36,41,72,66,59,76,31,88,70,49,36,72,63,56,8,40,50,54,52,57,70,71,49,52,71,68,57,48,52,51,32,39,50,49,12,53,46,31,58,74,63,24,56,58,68,70,54,10,11,47,44,29,68,74,37,44,66,59,52,52,46,54,52,45,50,46,34,33,36,48,20,55,25,47,53,41,35,40,39,34,28,41,32,78,84,72,40,54,38,41,35,51,50,51,57,36,49,78,43,87,68,31,55,53,59,71,80,68,44,76,70,52,69,60,62,55,49,50,51,46,53,50,49,51,53,33,52,45,39,61,75,48,66,79,71,64,76,69,83,128

Sequence (368 aa):
MRIWYIEKSRVHKPKEVKVRSMNWNFRMVAAVLKKKEVKEAQGILSTDGRIKFGTFQAGLNYVLEKMGEDEKEELKDIAIKWNSEGPPAEEKQRLSEKWAMKFCWTFAEKAWKQFGGRVYIFWGSWDTNGSLTVSKFDFNAEFGRGTSYRDIAHEGPMTDVTWGKYLQQCYDVEENPCTLPSPAMRIWYIEKSRVHKPKEVKVRSMNWNFRMVAAVLKKKEVKEAQGILSTDGRIKFGTFQAGLNYVLEKMGEDEKEELKDIAIKWNSEGPPAEEKQRLSEKWAMKFCWTFAEKAWKQFGGRVYIFWGSWDTNGSLTVSKFDFNAEFGRGTSYRDIAHEGPMTDVTWGKYLQQCYDVEENPCTLPSPA